Protein AF-A0A9P5JBY0-F1 (afdb_monomer_lite)

Radius of gyration: 26.77 Å; chains: 1; bounding box: 61×70×73 Å

Structure (mmCIF, N/CA/C/O backbone):
data_AF-A0A9P5JBY0-F1
#
_entry.id   AF-A0A9P5JBY0-F1
#
loop_
_atom_site.group_PDB
_atom_site.id
_atom_site.type_symbol
_atom_site.label_atom_id
_atom_site.label_alt_id
_atom_site.label_comp_id
_atom_site.label_asym_id
_atom_site.label_entity_id
_atom_site.label_seq_id
_atom_site.pdbx_PDB_ins_code
_atom_site.Cartn_x
_atom_site.Cartn_y
_atom_site.Cartn_z
_atom_site.occupancy
_atom_site.B_iso_or_equiv
_atom_site.auth_seq_id
_atom_site.auth_comp_id
_atom_site.auth_asym_id
_atom_site.auth_atom_id
_atom_site.pdbx_PDB_model_num
ATOM 1 N N . MET A 1 1 ? -6.695 -18.295 -15.279 1.00 35.12 1 MET A N 1
ATOM 2 C CA . MET A 1 1 ? -5.819 -17.220 -14.769 1.00 35.12 1 MET A CA 1
ATOM 3 C C . MET A 1 1 ? -6.646 -15.949 -14.817 1.00 35.12 1 MET A C 1
ATOM 5 O O . MET A 1 1 ? -7.142 -15.639 -15.890 1.00 35.12 1 MET A O 1
ATOM 9 N N . VAL A 1 2 ? -6.946 -15.326 -13.677 1.00 29.88 2 VAL A N 1
ATOM 10 C CA . VAL A 1 2 ? -7.785 -14.116 -13.663 1.00 29.88 2 VAL A CA 1
ATOM 11 C C . VAL A 1 2 ? -6.968 -12.974 -14.258 1.00 29.88 2 VAL A C 1
ATOM 13 O O . VAL A 1 2 ? -5.868 -12.692 -13.787 1.00 29.88 2 VAL A O 1
ATOM 16 N N . ASP A 1 3 ? -7.483 -12.377 -15.327 1.00 30.16 3 ASP A N 1
ATOM 17 C CA . ASP A 1 3 ? -6.876 -11.233 -15.991 1.00 30.16 3 ASP A CA 1
ATOM 18 C C . ASP A 1 3 ? -7.153 -9.962 -15.177 1.00 30.16 3 ASP A C 1
ATOM 20 O O . ASP A 1 3 ? -8.271 -9.447 -15.139 1.00 30.16 3 ASP A O 1
ATOM 24 N N . PHE A 1 4 ? -6.124 -9.471 -14.489 1.00 38.16 4 PHE A N 1
ATOM 25 C CA . PHE A 1 4 ? -6.187 -8.233 -13.713 1.00 38.16 4 PHE A CA 1
ATOM 26 C C . PHE A 1 4 ? -5.779 -6.993 -14.527 1.00 38.16 4 PHE A C 1
ATOM 28 O O . PHE A 1 4 ? -5.739 -5.895 -13.971 1.00 38.16 4 PHE A O 1
ATOM 35 N N . THR A 1 5 ? -5.482 -7.125 -15.827 1.00 36.56 5 THR A N 1
ATOM 36 C CA . THR A 1 5 ? -5.009 -6.003 -16.661 1.00 36.56 5 THR A CA 1
ATOM 37 C C . THR A 1 5 ? -6.086 -4.938 -16.899 1.00 36.56 5 THR A C 1
ATOM 39 O O . THR A 1 5 ? -5.753 -3.768 -17.091 1.00 36.56 5 THR A O 1
ATOM 42 N N . GLY A 1 6 ? -7.368 -5.313 -16.797 1.00 30.06 6 GLY A N 1
ATOM 43 C CA . GLY A 1 6 ? -8.523 -4.419 -16.945 1.00 30.06 6 GLY A CA 1
ATOM 44 C C . GLY A 1 6 ? -9.002 -3.731 -15.661 1.00 30.06 6 GLY A C 1
ATOM 45 O O . GLY A 1 6 ? -9.836 -2.826 -15.732 1.00 30.06 6 GLY A O 1
ATOM 46 N N . LEU A 1 7 ? -8.490 -4.107 -14.481 1.00 37.00 7 LEU A N 1
ATOM 47 C CA . LEU A 1 7 ? -8.875 -3.438 -13.239 1.00 37.00 7 LEU A CA 1
ATOM 48 C C . LEU A 1 7 ? -8.098 -2.119 -13.141 1.00 37.00 7 LEU A C 1
ATOM 50 O O . LEU A 1 7 ? -6.924 -2.098 -12.763 1.00 37.00 7 LEU A O 1
ATOM 54 N N . LYS A 1 8 ? -8.750 -0.998 -13.479 1.00 40.28 8 LYS A N 1
ATOM 55 C CA . LYS A 1 8 ? -8.275 0.334 -13.081 1.00 40.28 8 LYS A CA 1
ATOM 56 C C . LYS A 1 8 ? -8.209 0.355 -11.553 1.00 40.28 8 LYS A C 1
ATOM 58 O O . LYS A 1 8 ? -9.205 0.633 -10.892 1.00 40.28 8 LYS A O 1
ATOM 63 N N . ARG A 1 9 ? -7.043 0.029 -10.984 1.00 48.44 9 ARG A N 1
ATOM 64 C CA . ARG A 1 9 ? -6.751 0.352 -9.585 1.00 48.44 9 ARG A CA 1
ATOM 65 C C . ARG A 1 9 ? -6.946 1.864 -9.459 1.00 48.44 9 ARG A C 1
ATOM 67 O O . ARG A 1 9 ? -6.393 2.573 -10.303 1.00 48.44 9 ARG A O 1
ATOM 74 N N . PRO A 1 10 ? -7.768 2.351 -8.515 1.00 46.81 10 PRO A N 1
ATOM 75 C CA . PRO A 1 10 ? -7.987 3.777 -8.350 1.00 46.81 10 PRO A CA 1
ATOM 76 C C . PRO A 1 10 ? -6.635 4.478 -8.234 1.00 46.81 10 PRO A C 1
ATOM 78 O O . PRO A 1 10 ? -5.869 4.227 -7.308 1.00 46.81 10 PRO A O 1
ATOM 81 N N . THR A 1 11 ? -6.315 5.293 -9.231 1.00 51.12 11 THR A N 1
ATOM 82 C CA . THR A 1 11 ? -5.106 6.103 -9.258 1.00 51.12 11 THR A CA 1
ATOM 83 C C . THR A 1 11 ? -5.368 7.338 -8.403 1.00 51.12 11 THR A C 1
ATOM 85 O O . THR A 1 11 ? -6.219 8.155 -8.762 1.00 51.12 11 THR A O 1
ATOM 88 N N . ARG A 1 12 ? -4.604 7.443 -7.305 1.00 53.34 12 ARG A N 1
ATOM 89 C CA . ARG A 1 12 ? -4.538 8.477 -6.247 1.00 53.34 12 ARG A CA 1
ATOM 90 C C . ARG A 1 12 ? -5.148 8.096 -4.895 1.00 53.34 12 ARG A C 1
ATOM 92 O O . 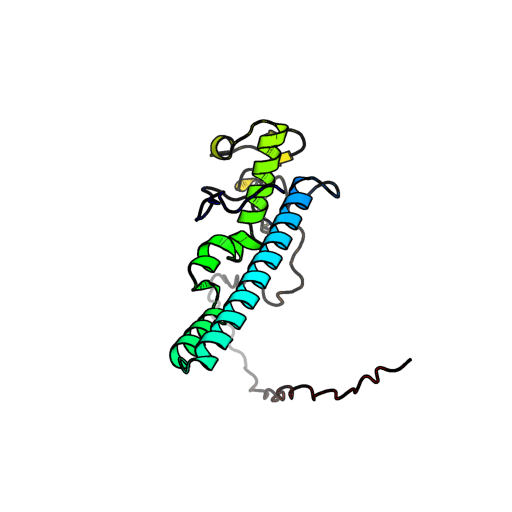ARG A 1 12 ? -6.165 7.419 -4.804 1.00 53.34 12 ARG A O 1
ATOM 99 N N . HIS A 1 13 ? -4.438 8.574 -3.865 1.00 58.38 13 HIS A N 1
ATOM 100 C CA . HIS A 1 13 ? -4.658 8.479 -2.423 1.00 58.38 13 HIS A CA 1
ATOM 101 C C . HIS A 1 13 ? -6.085 8.087 -2.050 1.00 58.38 13 HIS A C 1
ATOM 103 O O . HIS A 1 13 ? -7.028 8.849 -2.266 1.00 58.38 13 HIS A O 1
ATOM 109 N N . ARG A 1 14 ? -6.226 6.896 -1.456 1.00 73.12 14 ARG A N 1
ATOM 110 C CA . ARG A 1 14 ? -7.466 6.518 -0.777 1.00 73.12 14 ARG A CA 1
ATOM 111 C C . ARG A 1 14 ? -7.876 7.679 0.132 1.00 73.12 14 ARG A C 1
ATOM 113 O O . ARG A 1 14 ? -7.015 8.255 0.797 1.00 73.12 14 ARG A O 1
ATOM 120 N N . PHE A 1 15 ? -9.168 8.009 0.151 1.00 73.69 15 PHE A N 1
ATOM 121 C CA . PHE A 1 15 ? -9.704 9.119 0.952 1.00 73.69 15 PHE A CA 1
ATOM 122 C C . PHE A 1 15 ? -9.303 9.039 2.433 1.00 73.69 15 PHE A C 1
ATOM 124 O O . PHE A 1 15 ? -9.195 10.063 3.100 1.00 73.69 15 PHE A O 1
ATOM 131 N N . PHE A 1 16 ? -9.027 7.832 2.925 1.00 83.94 16 PHE A N 1
ATOM 132 C CA . PHE A 1 16 ? -8.322 7.587 4.172 1.00 83.94 16 PHE A CA 1
ATOM 133 C C . PHE A 1 16 ? -7.358 6.413 3.994 1.00 83.94 16 PHE A C 1
ATOM 135 O O . PHE A 1 16 ? -7.492 5.610 3.069 1.00 83.94 16 PHE A O 1
ATOM 142 N N . GLN A 1 17 ? -6.394 6.299 4.899 1.00 88.69 17 GLN A N 1
ATOM 143 C CA . GLN A 1 17 ? -5.488 5.162 4.956 1.00 88.69 17 GLN A CA 1
ATOM 144 C C . GLN A 1 17 ? -5.343 4.693 6.396 1.00 88.69 17 GLN A C 1
ATOM 146 O O . GLN A 1 17 ? -5.390 5.493 7.333 1.00 88.69 17 GLN A O 1
ATOM 151 N N . PHE A 1 18 ? -5.121 3.395 6.563 1.00 89.94 18 PHE A N 1
ATOM 152 C CA . PHE A 1 18 ? -4.684 2.853 7.836 1.00 89.94 18 PHE A CA 1
ATOM 153 C C . PHE A 1 18 ? -3.195 3.122 8.028 1.00 89.94 18 PHE A C 1
ATOM 155 O O . PHE A 1 18 ? -2.379 2.923 7.126 1.00 89.94 18 PHE A O 1
ATOM 162 N N . ALA A 1 19 ? -2.835 3.544 9.236 1.00 84.06 19 ALA A N 1
ATOM 163 C CA . ALA A 1 19 ? -1.448 3.620 9.654 1.00 84.06 19 ALA A CA 1
ATOM 164 C C . ALA A 1 19 ? -0.792 2.228 9.556 1.00 84.06 19 ALA A C 1
ATOM 166 O O . ALA A 1 19 ? -1.292 1.256 10.115 1.00 84.06 19 ALA A O 1
ATOM 167 N N . GLN A 1 20 ? 0.353 2.135 8.873 1.00 80.25 20 GLN A N 1
ATOM 168 C CA . GLN A 1 20 ? 1.146 0.897 8.751 1.00 80.25 20 GLN A CA 1
ATOM 169 C C . GLN A 1 20 ? 2.141 0.714 9.909 1.00 80.25 20 GLN A C 1
ATOM 171 O O . GLN A 1 20 ? 3.138 0.004 9.817 1.00 80.25 20 GLN A O 1
ATOM 176 N N . TRP A 1 21 ? 1.897 1.394 11.014 1.00 74.50 21 TRP A N 1
ATOM 177 C CA . TRP A 1 21 ? 2.677 1.273 12.227 1.00 74.50 21 TRP A CA 1
ATOM 178 C C . TRP A 1 21 ? 1.696 1.009 13.355 1.00 74.50 21 TRP A C 1
ATOM 180 O O . TRP A 1 21 ? 0.600 1.568 13.376 1.00 74.50 21 TRP A O 1
ATOM 190 N N . THR A 1 22 ? 2.093 0.128 14.269 1.00 75.19 22 THR A N 1
ATOM 191 C CA . THR A 1 22 ? 1.291 -0.237 15.442 1.00 75.19 22 THR A CA 1
ATOM 192 C C . THR A 1 22 ? 0.034 -1.056 15.120 1.00 75.19 22 THR A C 1
ATOM 194 O O . THR A 1 22 ? -1.087 -0.683 15.456 1.00 75.19 22 THR A O 1
ATOM 197 N N . PHE A 1 23 ? 0.225 -2.228 14.521 1.00 84.62 23 PHE A N 1
ATOM 198 C CA . PHE A 1 23 ? -0.795 -3.274 14.448 1.00 84.62 23 PHE A CA 1
ATOM 199 C C . PHE A 1 23 ? -0.347 -4.502 15.242 1.00 84.62 23 PHE A C 1
ATOM 201 O O . PHE A 1 23 ? 0.846 -4.768 15.393 1.00 84.62 23 PHE A O 1
ATOM 208 N N . ALA A 1 24 ? -1.316 -5.268 15.726 1.00 85.75 24 ALA A N 1
ATOM 209 C CA . ALA A 1 24 ? -1.100 -6.579 16.313 1.00 85.75 24 ALA A CA 1
ATOM 210 C C . ALA A 1 24 ? -2.076 -7.548 15.656 1.00 85.75 24 ALA A C 1
ATOM 212 O O . ALA A 1 24 ? -3.248 -7.225 15.472 1.00 85.75 24 ALA A O 1
ATOM 213 N N . ALA A 1 25 ? -1.590 -8.725 15.284 1.00 91.81 25 ALA A N 1
ATOM 214 C CA . ALA A 1 25 ? -2.415 -9.747 14.669 1.00 91.81 25 ALA A CA 1
ATOM 215 C C . ALA A 1 25 ? -1.878 -11.134 14.987 1.00 91.81 25 ALA A C 1
ATOM 217 O O . ALA A 1 25 ? -0.694 -11.317 15.281 1.00 91.81 25 ALA A O 1
ATOM 218 N N . LYS A 1 26 ? -2.762 -12.127 14.889 1.00 93.56 26 LYS A N 1
ATOM 219 C CA . LYS A 1 26 ? -2.353 -13.528 14.872 1.00 93.56 26 LYS A CA 1
ATOM 220 C C . LYS A 1 26 ? -1.466 -13.779 13.649 1.00 93.56 26 LYS A C 1
ATOM 222 O O . LYS A 1 26 ? -1.672 -13.184 12.589 1.00 93.56 26 LYS A O 1
ATOM 227 N N . SER A 1 27 ? -0.502 -14.687 13.794 1.00 94.81 27 SER A N 1
ATOM 228 C CA . SER A 1 27 ? 0.306 -15.153 12.664 1.00 94.81 27 SER A CA 1
ATOM 229 C C . SER A 1 27 ? -0.590 -15.583 11.496 1.00 94.81 27 SER A C 1
ATOM 231 O O . SER A 1 27 ? -1.619 -16.226 11.715 1.00 94.81 27 SER A O 1
ATOM 233 N N . LEU A 1 28 ? -0.189 -15.220 10.274 1.00 95.38 28 LEU A N 1
ATOM 234 C CA . LEU A 1 28 ? -0.883 -15.536 9.018 1.00 95.38 28 LEU A CA 1
ATOM 235 C C . LEU A 1 28 ? -2.306 -14.969 8.884 1.00 95.38 28 LEU A C 1
ATOM 237 O O . LEU A 1 28 ? -3.085 -15.461 8.069 1.00 95.38 28 LEU A O 1
ATOM 241 N N . HIS A 1 29 ? -2.663 -13.927 9.640 1.00 97.19 29 HIS A N 1
ATOM 242 C CA . HIS A 1 29 ? -3.955 -13.267 9.456 1.00 97.19 29 HIS A CA 1
ATOM 243 C C . HIS A 1 29 ? -4.119 -12.779 7.992 1.00 97.19 29 HIS A C 1
ATOM 245 O O . HIS A 1 29 ? -3.187 -12.153 7.470 1.00 97.19 29 HIS A O 1
ATOM 251 N N . PRO A 1 30 ? -5.272 -13.012 7.322 1.00 97.88 30 PRO A N 1
ATOM 252 C CA . PRO A 1 30 ? -5.422 -12.814 5.873 1.00 97.88 30 PRO A CA 1
ATOM 253 C C . PRO A 1 30 ? -5.046 -11.421 5.359 1.00 97.88 30 PRO A C 1
ATOM 255 O O . PRO A 1 30 ? -4.454 -11.308 4.290 1.00 97.88 30 PRO A O 1
ATOM 258 N N . ILE A 1 31 ? -5.311 -10.370 6.143 1.00 96.81 31 ILE A N 1
ATOM 259 C CA . ILE A 1 31 ? -4.878 -8.992 5.841 1.00 96.81 31 ILE A CA 1
ATOM 260 C C . ILE A 1 31 ? -3.368 -8.914 5.566 1.00 96.81 31 ILE A C 1
ATOM 262 O O . ILE A 1 31 ? -2.952 -8.268 4.609 1.00 96.81 31 ILE A O 1
ATOM 266 N N . PHE A 1 32 ? -2.537 -9.566 6.382 1.00 96.12 32 PHE A N 1
ATOM 267 C CA . PHE A 1 32 ? -1.081 -9.502 6.232 1.00 96.12 32 PHE A CA 1
ATOM 268 C C . PHE A 1 32 ? -0.593 -10.367 5.081 1.00 96.12 32 PHE A C 1
ATOM 270 O O . PHE A 1 32 ? 0.299 -9.951 4.351 1.00 96.12 32 PHE A O 1
ATOM 277 N N . VAL A 1 33 ? -1.211 -11.533 4.879 1.00 97.31 33 VAL A N 1
ATOM 278 C CA . VAL A 1 33 ? -0.909 -12.387 3.726 1.00 97.31 33 VAL A CA 1
ATOM 279 C C . VAL A 1 33 ? -1.216 -11.646 2.421 1.00 97.31 33 VAL A C 1
ATOM 281 O O . VAL A 1 33 ? -0.377 -11.630 1.522 1.00 97.31 33 VAL A O 1
ATOM 284 N N . ASP A 1 34 ? -2.369 -10.973 2.326 1.00 97.31 34 ASP A N 1
ATOM 285 C CA . ASP A 1 34 ? -2.722 -10.180 1.143 1.00 97.31 34 ASP A CA 1
ATOM 286 C C . ASP A 1 34 ? -1.815 -8.951 0.980 1.00 97.31 34 ASP A C 1
ATOM 288 O O . ASP A 1 34 ? -1.365 -8.672 -0.131 1.00 97.31 34 ASP A O 1
ATOM 292 N N . ALA A 1 35 ? -1.454 -8.267 2.071 1.00 95.12 35 ALA A N 1
ATOM 293 C CA . ALA A 1 35 ? -0.518 -7.143 2.017 1.00 95.12 35 ALA A CA 1
ATOM 294 C C . ALA A 1 35 ? 0.860 -7.575 1.491 1.00 95.12 35 ALA A C 1
ATOM 296 O O . ALA A 1 35 ? 1.405 -6.942 0.586 1.00 95.12 35 ALA A O 1
ATOM 297 N N . THR A 1 36 ? 1.405 -8.690 1.989 1.00 95.88 36 THR A N 1
ATOM 298 C CA . THR A 1 36 ? 2.661 -9.266 1.489 1.00 95.88 36 THR A CA 1
ATOM 299 C C . THR A 1 36 ? 2.544 -9.680 0.026 1.00 95.88 36 THR A C 1
ATOM 301 O O . THR A 1 36 ? 3.430 -9.362 -0.766 1.00 95.88 36 THR A O 1
ATOM 304 N N . ARG A 1 37 ? 1.441 -10.330 -0.367 1.00 96.44 37 ARG A N 1
ATOM 305 C CA . ARG A 1 37 ? 1.180 -10.694 -1.766 1.00 96.44 37 ARG A CA 1
ATOM 306 C C . ARG A 1 37 ? 1.201 -9.462 -2.677 1.00 96.44 37 ARG A C 1
ATOM 308 O O . ARG A 1 37 ? 1.868 -9.485 -3.703 1.00 96.44 37 ARG A O 1
ATOM 315 N N . ARG A 1 38 ? 0.544 -8.364 -2.287 1.00 93.75 38 ARG A N 1
ATOM 316 C CA . ARG A 1 38 ? 0.536 -7.100 -3.051 1.00 93.75 38 ARG A CA 1
ATOM 317 C C . ARG A 1 38 ? 1.922 -6.474 -3.181 1.00 93.75 38 ARG A C 1
ATOM 319 O O . ARG A 1 38 ? 2.244 -5.952 -4.245 1.00 93.75 38 ARG A O 1
ATOM 326 N N . ILE A 1 39 ? 2.739 -6.547 -2.131 1.00 93.25 39 ILE A N 1
ATOM 327 C CA . ILE A 1 39 ? 4.131 -6.080 -2.171 1.00 93.25 39 ILE A CA 1
ATOM 328 C C . ILE A 1 39 ? 4.935 -6.895 -3.190 1.00 93.25 39 ILE A C 1
ATOM 330 O O . ILE A 1 39 ? 5.643 -6.311 -4.012 1.00 93.25 39 ILE A O 1
ATOM 334 N N . ILE A 1 40 ? 4.799 -8.225 -3.170 1.00 95.38 40 ILE A N 1
ATOM 335 C CA . ILE A 1 40 ? 5.469 -9.130 -4.117 1.00 95.38 40 ILE A CA 1
ATOM 336 C C . ILE A 1 40 ? 5.005 -8.854 -5.553 1.00 95.38 40 ILE A C 1
ATOM 338 O O . ILE A 1 40 ? 5.840 -8.737 -6.448 1.00 95.38 40 ILE A O 1
ATOM 342 N N . ASP A 1 41 ? 3.702 -8.665 -5.776 1.00 90.50 41 ASP A N 1
ATOM 343 C CA . ASP A 1 41 ? 3.164 -8.283 -7.088 1.00 90.50 41 ASP A CA 1
ATOM 344 C C . ASP A 1 41 ? 3.770 -6.954 -7.577 1.00 90.50 41 ASP A C 1
ATOM 346 O O . ASP A 1 41 ? 4.085 -6.804 -8.758 1.00 90.50 41 ASP A O 1
ATOM 350 N N . GLY A 1 42 ? 3.967 -5.990 -6.670 1.00 87.50 42 GLY A N 1
ATOM 351 C CA . GLY A 1 42 ? 4.643 -4.724 -6.962 1.00 87.50 42 GLY A CA 1
ATOM 352 C C . GLY A 1 42 ? 6.103 -4.915 -7.385 1.00 87.50 42 GLY A C 1
ATOM 353 O O . GLY A 1 42 ? 6.535 -4.306 -8.363 1.00 87.50 42 GLY A O 1
ATOM 354 N N . VAL A 1 43 ? 6.837 -5.821 -6.723 1.00 90.19 43 VAL A N 1
ATOM 355 C CA . VAL A 1 43 ? 8.213 -6.191 -7.111 1.00 90.19 43 VAL A CA 1
ATOM 356 C C . VAL A 1 43 ? 8.225 -6.781 -8.520 1.00 90.19 43 VAL A C 1
ATOM 358 O O . VAL A 1 43 ? 9.030 -6.370 -9.355 1.00 90.19 43 VAL A O 1
ATOM 361 N N . ALA A 1 44 ? 7.318 -7.718 -8.803 1.00 89.75 44 ALA A N 1
ATOM 362 C CA . ALA A 1 44 ? 7.220 -8.354 -10.112 1.00 89.75 44 ALA A CA 1
ATOM 363 C C . ALA A 1 44 ? 6.900 -7.335 -11.218 1.00 89.75 44 ALA A C 1
ATOM 365 O O . ALA A 1 44 ? 7.506 -7.375 -12.290 1.00 89.75 44 ALA A O 1
ATOM 366 N N . LEU A 1 45 ? 6.001 -6.383 -10.946 1.00 85.88 45 LEU A N 1
ATOM 367 C CA . LEU A 1 45 ? 5.664 -5.310 -11.881 1.00 85.88 45 LEU A CA 1
ATOM 368 C C . LEU A 1 45 ? 6.856 -4.378 -12.142 1.00 85.88 45 LEU A C 1
ATOM 370 O O . LEU A 1 45 ? 7.130 -4.055 -13.297 1.00 85.88 45 LEU A O 1
ATOM 374 N N . ALA A 1 46 ? 7.575 -3.969 -11.093 1.00 84.88 46 ALA A N 1
ATOM 375 C CA . ALA A 1 46 ? 8.768 -3.136 -11.224 1.00 84.88 46 ALA A CA 1
ATOM 376 C C . ALA A 1 46 ? 9.862 -3.845 -12.039 1.00 84.88 46 ALA A C 1
ATOM 378 O O . ALA A 1 46 ? 10.465 -3.247 -12.930 1.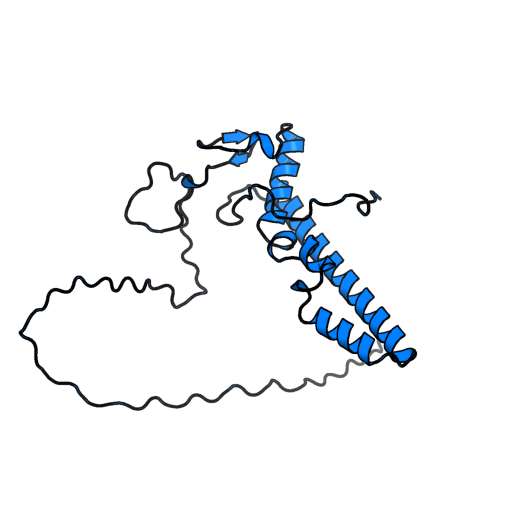00 84.88 46 ALA A O 1
ATOM 379 N N . HIS A 1 47 ? 10.070 -5.141 -11.791 1.00 88.75 47 HIS A N 1
ATOM 380 C CA . HIS A 1 47 ? 11.023 -5.946 -12.547 1.00 88.75 47 HIS A CA 1
ATOM 381 C C . HIS A 1 47 ? 10.636 -6.062 -14.029 1.00 88.75 47 HIS A C 1
ATOM 383 O O . HIS A 1 47 ? 11.459 -5.788 -14.901 1.00 88.75 47 HIS A O 1
ATOM 389 N N . ALA A 1 48 ? 9.377 -6.394 -14.329 1.00 87.50 48 ALA A N 1
ATOM 390 C CA . ALA A 1 48 ? 8.890 -6.483 -15.705 1.00 87.50 48 ALA A CA 1
ATOM 391 C C . ALA A 1 48 ? 9.005 -5.141 -16.452 1.00 87.50 48 ALA A C 1
ATOM 393 O O . ALA A 1 48 ? 9.330 -5.110 -17.643 1.00 87.50 48 ALA A O 1
ATOM 394 N N . TRP A 1 49 ? 8.773 -4.026 -15.752 1.00 86.38 49 TRP A N 1
ATOM 395 C CA . TRP A 1 49 ? 8.965 -2.691 -16.308 1.00 86.38 49 TRP A CA 1
ATOM 396 C C . TRP A 1 49 ? 10.430 -2.437 -16.679 1.00 86.38 49 TRP A C 1
ATOM 398 O O . TRP A 1 49 ? 10.677 -2.009 -17.807 1.00 86.38 49 TRP A O 1
ATOM 408 N N . ASN A 1 50 ? 11.381 -2.772 -15.799 1.00 88.25 50 ASN A N 1
ATOM 409 C CA . ASN A 1 50 ? 12.816 -2.635 -16.076 1.00 88.25 50 ASN A CA 1
ATOM 410 C C . ASN A 1 50 ? 13.233 -3.427 -17.320 1.00 88.25 50 ASN A C 1
ATOM 412 O O . ASN A 1 50 ? 13.787 -2.843 -18.247 1.00 88.25 50 ASN A O 1
ATOM 416 N N . VAL A 1 51 ? 12.874 -4.715 -17.389 1.00 91.44 51 VAL A N 1
ATOM 417 C CA . VAL A 1 51 ? 13.182 -5.579 -18.545 1.00 91.44 51 VAL A CA 1
ATOM 418 C C . VAL A 1 51 ? 12.617 -4.990 -19.843 1.00 91.44 51 VAL A C 1
ATOM 420 O O . VAL A 1 51 ? 13.278 -4.974 -20.880 1.00 91.44 51 VAL A O 1
ATOM 423 N N . THR A 1 52 ? 11.397 -4.449 -19.792 1.00 90.50 52 THR A N 1
ATOM 424 C CA . THR A 1 52 ? 10.761 -3.825 -20.961 1.00 90.50 52 THR A CA 1
ATOM 425 C C . THR A 1 52 ? 11.486 -2.549 -21.398 1.00 90.50 52 THR A C 1
ATOM 427 O O . THR A 1 52 ? 11.637 -2.311 -22.598 1.00 90.50 52 THR A O 1
ATOM 430 N N . GLN A 1 53 ? 11.929 -1.711 -20.453 1.00 89.69 53 GLN A N 1
ATOM 431 C CA . GLN A 1 53 ? 12.684 -0.502 -20.788 1.00 89.69 53 GLN A CA 1
ATOM 432 C C . GLN A 1 53 ? 14.064 -0.838 -21.358 1.00 89.69 53 GLN A C 1
ATOM 434 O O . GLN A 1 53 ? 14.464 -0.220 -22.341 1.00 89.69 53 GLN A O 1
ATOM 439 N N . GLU A 1 54 ? 14.753 -1.841 -20.812 1.00 92.94 54 GLU A N 1
ATOM 440 C CA . GLU A 1 54 ? 16.050 -2.311 -21.317 1.00 92.94 54 GLU A CA 1
ATOM 441 C C . GLU A 1 54 ? 15.950 -2.801 -22.765 1.00 92.94 54 GLU A C 1
ATOM 443 O O . GLU A 1 54 ? 16.684 -2.320 -23.628 1.00 92.94 54 GLU A O 1
ATOM 448 N N . ALA A 1 55 ? 14.970 -3.656 -23.073 1.00 94.19 55 ALA A N 1
ATOM 449 C CA . ALA A 1 55 ? 14.736 -4.120 -24.442 1.00 94.19 55 ALA A CA 1
ATOM 450 C C . ALA A 1 55 ? 14.418 -2.958 -25.405 1.00 94.19 55 ALA A C 1
ATOM 452 O O . ALA A 1 55 ? 14.828 -2.951 -26.568 1.00 94.19 55 ALA A O 1
ATOM 453 N N . LYS A 1 56 ? 13.690 -1.938 -24.932 1.00 94.00 56 LYS A N 1
ATOM 454 C CA . LYS A 1 56 ? 13.375 -0.742 -25.723 1.00 94.00 56 LYS A CA 1
ATOM 455 C C . LYS A 1 56 ? 14.606 0.135 -25.960 1.00 94.00 56 LYS A C 1
ATOM 457 O O . LYS A 1 56 ? 14.746 0.682 -27.054 1.00 94.00 56 LYS A O 1
ATOM 462 N N . ILE A 1 57 ? 15.480 0.268 -24.963 1.00 95.56 57 ILE A N 1
ATOM 463 C CA . ILE A 1 57 ? 16.774 0.949 -25.081 1.00 95.56 57 ILE A CA 1
ATOM 464 C C . ILE A 1 57 ? 17.611 0.251 -26.155 1.00 95.56 57 ILE A C 1
ATOM 466 O O . ILE A 1 57 ? 18.002 0.911 -27.114 1.00 95.56 57 ILE A O 1
ATOM 470 N N . GLU A 1 58 ? 17.780 -1.070 -26.070 1.00 97.06 58 GLU A N 1
ATOM 471 C CA . GLU A 1 58 ? 18.555 -1.859 -27.038 1.00 97.06 58 GLU A CA 1
ATOM 472 C C . GLU A 1 58 ? 18.046 -1.666 -28.477 1.00 97.06 58 GLU A C 1
ATOM 474 O O . GLU A 1 58 ? 18.816 -1.381 -29.395 1.00 97.06 58 GLU A O 1
ATOM 479 N N . GLN A 1 59 ? 16.725 -1.720 -28.684 1.00 97.06 59 GLN A N 1
ATOM 480 C CA . GLN A 1 59 ? 16.127 -1.492 -30.003 1.00 97.06 59 GLN A CA 1
ATOM 481 C C . GLN A 1 59 ? 16.353 -0.073 -30.542 1.00 97.06 59 GLN A C 1
ATOM 483 O O . GLN A 1 59 ? 16.492 0.114 -31.754 1.00 97.06 59 GLN A O 1
ATOM 488 N N . LEU A 1 60 ? 16.336 0.942 -29.676 1.00 97.38 60 LEU A N 1
ATOM 489 C CA . LEU A 1 60 ? 16.578 2.329 -30.075 1.00 97.38 60 LEU A CA 1
ATOM 490 C C . LEU A 1 60 ? 18.046 2.549 -30.435 1.00 97.38 60 LEU A C 1
ATOM 492 O O . LEU A 1 60 ? 18.327 3.193 -31.445 1.00 97.38 60 LEU A O 1
ATOM 496 N N . GLU A 1 61 ? 18.955 1.985 -29.647 1.00 96.56 61 GLU A N 1
ATOM 497 C CA . GLU A 1 61 ? 20.398 2.007 -29.879 1.00 96.56 61 GLU A CA 1
ATOM 498 C C . GLU A 1 61 ? 20.756 1.320 -31.206 1.00 96.56 61 GLU A C 1
ATOM 500 O O . GLU A 1 61 ? 21.403 1.930 -32.058 1.00 96.56 61 GLU A O 1
ATOM 505 N N . ALA A 1 62 ? 20.211 0.127 -31.470 1.00 97.00 62 ALA A N 1
ATOM 506 C CA . ALA A 1 62 ? 20.402 -0.595 -32.733 1.00 97.00 62 ALA A CA 1
ATOM 507 C C . ALA A 1 62 ? 19.924 0.189 -33.974 1.00 97.00 62 ALA A C 1
ATOM 509 O O . ALA A 1 62 ? 20.420 -0.018 -35.080 1.00 97.00 62 ALA A O 1
ATOM 510 N N . ARG A 1 63 ? 18.964 1.107 -33.803 1.00 97.38 63 ARG A N 1
ATOM 511 C CA . ARG A 1 63 ? 18.441 1.989 -34.862 1.00 97.38 63 ARG A CA 1
ATOM 512 C C . ARG A 1 63 ? 19.135 3.357 -34.917 1.00 97.38 63 ARG A C 1
ATOM 514 O O . ARG A 1 63 ? 18.733 4.205 -35.710 1.00 97.38 63 ARG A O 1
ATOM 521 N N . GLY A 1 64 ? 20.136 3.598 -34.071 1.00 97.56 64 GLY A N 1
ATOM 522 C CA . GLY A 1 64 ? 20.868 4.863 -33.994 1.00 97.56 64 GLY A CA 1
ATOM 523 C C . GLY A 1 64 ? 20.143 5.992 -33.248 1.00 97.56 64 GLY A C 1
ATOM 524 O O . GLY A 1 64 ? 20.588 7.139 -33.285 1.00 97.56 64 GLY A O 1
ATOM 525 N N . TYR A 1 65 ? 19.042 5.711 -32.545 1.00 97.12 65 TYR A N 1
ATOM 526 C CA . TYR A 1 65 ? 18.277 6.696 -31.767 1.00 97.12 65 TYR A CA 1
ATOM 527 C C . TYR A 1 65 ? 18.824 6.879 -30.340 1.00 97.12 65 TYR A C 1
ATOM 529 O O . TYR A 1 65 ? 18.076 6.825 -29.360 1.00 97.12 65 TYR A O 1
ATOM 537 N N . TRP A 1 66 ? 20.125 7.145 -30.216 1.00 94.31 66 TRP A N 1
ATOM 538 C CA . TRP A 1 66 ? 20.849 7.216 -28.938 1.00 94.31 66 TRP A CA 1
ATOM 539 C C . TRP A 1 66 ? 20.262 8.226 -27.943 1.00 94.31 66 TRP A C 1
ATOM 541 O O . TRP A 1 66 ? 20.150 7.934 -26.757 1.00 94.31 66 TRP A O 1
ATOM 551 N N . GLN A 1 67 ? 19.811 9.389 -28.420 1.00 94.94 67 GLN A N 1
ATOM 552 C CA . GLN A 1 67 ? 19.194 10.419 -27.571 1.00 94.94 67 GLN A CA 1
ATOM 553 C C . GLN A 1 67 ? 17.896 9.927 -26.912 1.00 94.94 67 GLN A C 1
ATOM 555 O O . GLN A 1 67 ? 17.646 10.200 -25.741 1.00 94.94 67 GLN A O 1
ATOM 560 N N . LYS A 1 68 ? 17.076 9.159 -27.645 1.00 92.81 68 LYS A N 1
ATOM 561 C CA . LYS A 1 68 ? 15.837 8.579 -27.105 1.00 92.81 68 LYS A CA 1
ATOM 562 C C . LYS A 1 68 ? 16.138 7.459 -26.111 1.00 92.81 68 LYS A C 1
ATOM 564 O O . LYS A 1 68 ? 15.460 7.364 -25.094 1.00 92.81 68 LYS A O 1
ATOM 569 N N . ALA A 1 69 ? 17.147 6.637 -26.396 1.00 93.31 69 ALA A N 1
ATOM 570 C CA . ALA A 1 69 ? 17.612 5.597 -25.483 1.00 93.31 69 ALA A CA 1
ATOM 571 C C . ALA A 1 69 ? 18.136 6.195 -24.163 1.00 93.31 69 ALA A C 1
ATOM 573 O O . ALA A 1 69 ? 17.749 5.739 -23.088 1.00 93.31 69 ALA A O 1
ATOM 574 N N . HIS A 1 70 ? 18.928 7.271 -24.240 1.00 93.25 70 HIS A N 1
ATOM 575 C CA . HIS A 1 70 ? 19.423 8.003 -23.071 1.00 93.25 70 HIS A CA 1
ATOM 576 C C . HIS A 1 70 ? 18.279 8.562 -22.221 1.00 93.25 70 HIS A C 1
ATOM 578 O O . HIS A 1 70 ? 18.252 8.344 -21.017 1.00 93.25 70 HIS A O 1
ATOM 584 N N . HIS A 1 71 ? 17.286 9.198 -22.849 1.00 90.31 71 HIS A N 1
ATOM 585 C CA . HIS A 1 71 ? 16.133 9.737 -22.128 1.00 90.31 71 HIS A CA 1
ATOM 586 C C . HIS A 1 71 ? 15.353 8.658 -21.355 1.00 90.31 71 HIS A C 1
ATOM 588 O O . HIS A 1 71 ? 14.926 8.887 -20.225 1.00 90.31 71 HIS A O 1
ATOM 594 N N . ILE A 1 72 ? 15.191 7.462 -21.935 1.00 89.56 72 ILE A N 1
ATOM 595 C CA . ILE A 1 72 ? 14.556 6.341 -21.228 1.00 89.56 72 ILE A CA 1
ATOM 596 C C . ILE A 1 72 ? 15.426 5.895 -20.053 1.00 89.56 72 ILE A C 1
ATOM 598 O O . ILE A 1 72 ? 14.903 5.718 -18.955 1.00 89.56 72 ILE A O 1
ATOM 602 N N . ARG A 1 73 ? 16.741 5.763 -20.246 1.00 90.81 73 ARG A N 1
ATOM 603 C CA . ARG A 1 73 ? 17.673 5.392 -19.174 1.00 90.81 73 ARG A CA 1
ATOM 604 C C . ARG A 1 73 ? 17.617 6.383 -18.006 1.00 90.81 73 ARG A C 1
ATOM 606 O O . ARG A 1 73 ? 17.513 5.947 -16.865 1.00 90.81 73 ARG A O 1
ATOM 613 N N . ASP A 1 74 ? 17.587 7.686 -18.282 1.00 88.12 74 ASP A N 1
ATOM 614 C CA . ASP A 1 74 ? 17.444 8.724 -17.250 1.00 88.12 74 ASP A CA 1
ATOM 615 C C . ASP A 1 74 ? 16.126 8.569 -16.476 1.00 88.12 74 ASP A C 1
ATOM 617 O O . ASP A 1 74 ? 16.104 8.621 -15.246 1.00 88.12 74 ASP A O 1
ATOM 621 N N . SER A 1 75 ? 15.028 8.274 -17.182 1.00 84.25 75 SER A N 1
ATOM 622 C CA . SER A 1 75 ? 13.726 8.022 -16.552 1.00 84.25 75 SER A CA 1
ATOM 623 C C . SER A 1 75 ? 13.715 6.780 -15.647 1.00 84.25 75 SER A C 1
ATOM 625 O O . SER A 1 75 ? 12.908 6.699 -14.726 1.00 84.25 75 SER A O 1
ATOM 627 N N . MET A 1 76 ? 14.629 5.826 -15.862 1.00 83.50 76 MET A N 1
ATOM 628 C CA . MET A 1 76 ? 14.810 4.656 -14.993 1.00 83.50 76 MET A CA 1
ATOM 629 C C . MET A 1 76 ? 15.615 4.957 -13.725 1.00 83.50 76 MET A C 1
ATOM 631 O O . MET A 1 76 ? 15.497 4.208 -12.758 1.00 83.50 76 MET A O 1
ATOM 635 N N . VAL A 1 77 ? 16.404 6.038 -13.698 1.00 82.00 77 VAL A N 1
ATOM 636 C CA . VAL A 1 77 ? 17.120 6.505 -12.493 1.00 82.00 77 VAL A CA 1
ATOM 637 C C . VAL A 1 77 ? 16.163 7.216 -11.535 1.00 82.00 77 VAL A C 1
ATOM 639 O O . VAL A 1 77 ? 16.269 7.068 -10.316 1.00 82.00 77 VAL A O 1
ATOM 642 N N . HIS A 1 78 ? 15.186 7.936 -12.088 1.00 76.00 78 HIS A N 1
ATOM 643 C CA . HIS A 1 78 ? 14.134 8.628 -11.343 1.00 76.00 78 HIS A CA 1
ATOM 644 C C . HIS A 1 78 ? 12.746 8.077 -11.698 1.00 76.00 78 HIS A C 1
ATOM 646 O O . HIS A 1 78 ? 11.883 8.812 -12.183 1.00 76.00 78 HIS A O 1
ATOM 652 N N . PRO A 1 79 ? 12.485 6.779 -11.446 1.00 70.69 79 PRO A N 1
ATOM 653 C CA . PRO A 1 79 ? 11.273 6.122 -11.916 1.00 70.69 79 PRO A CA 1
ATOM 654 C C . PRO A 1 79 ? 10.010 6.776 -11.352 1.00 70.69 79 PRO A C 1
ATOM 656 O O . PRO A 1 79 ? 9.004 6.837 -12.041 1.00 70.69 79 PRO A O 1
ATOM 659 N N . TRP A 1 80 ? 10.065 7.372 -10.158 1.00 68.50 80 TRP A N 1
ATOM 660 C CA . TRP A 1 80 ? 8.962 8.122 -9.536 1.00 68.50 80 TRP A CA 1
ATOM 661 C C . TRP A 1 80 ? 8.541 9.410 -10.272 1.00 68.50 80 TRP A C 1
ATOM 663 O O . TRP A 1 80 ? 7.569 10.055 -9.869 1.00 68.50 80 TRP A O 1
ATOM 673 N N . GLU A 1 81 ? 9.249 9.818 -11.322 1.00 68.31 81 GLU A N 1
ATOM 674 C CA . GLU A 1 81 ? 8.843 10.907 -12.220 1.00 68.31 81 GLU A CA 1
ATOM 675 C C . GLU A 1 81 ? 8.062 10.390 -13.435 1.00 68.31 81 GLU A C 1
ATOM 677 O O . GLU A 1 81 ? 7.335 11.149 -14.076 1.00 68.31 81 GLU A O 1
ATOM 682 N N . VAL A 1 82 ? 8.136 9.083 -13.703 1.00 71.75 82 VAL A N 1
ATOM 683 C CA . VAL A 1 82 ? 7.407 8.408 -14.776 1.00 71.75 82 VAL A CA 1
ATOM 684 C C . VAL A 1 82 ? 5.968 8.161 -14.335 1.00 71.75 82 VAL A C 1
ATOM 686 O O . VAL A 1 82 ? 5.720 7.552 -13.295 1.00 71.75 82 VAL A O 1
ATOM 689 N N . GLU A 1 83 ? 5.003 8.594 -15.148 1.00 67.62 83 GLU A N 1
ATOM 690 C CA . GLU A 1 83 ? 3.561 8.486 -14.873 1.00 67.62 83 GLU A CA 1
ATOM 691 C C . GLU A 1 83 ? 3.140 7.062 -14.471 1.00 67.62 83 GLU A C 1
ATOM 693 O O . GLU A 1 83 ? 2.501 6.858 -13.439 1.00 67.62 83 GLU A O 1
ATOM 698 N N . THR A 1 84 ? 3.608 6.051 -15.207 1.00 65.75 84 THR A N 1
ATOM 699 C CA . THR A 1 84 ? 3.316 4.637 -14.928 1.00 65.75 84 THR A CA 1
ATOM 700 C C . THR A 1 84 ? 3.769 4.198 -13.533 1.00 65.75 84 THR A C 1
ATOM 702 O O . THR A 1 84 ? 3.114 3.371 -12.896 1.00 65.75 84 THR A O 1
ATOM 705 N N . PHE A 1 85 ? 4.888 4.742 -13.051 1.00 69.06 85 PHE A N 1
ATOM 706 C CA . PHE A 1 85 ? 5.441 4.438 -11.734 1.00 69.06 85 PHE A CA 1
ATOM 707 C C . PHE A 1 85 ? 4.769 5.278 -10.641 1.00 69.06 85 PHE A C 1
ATOM 709 O O . PHE A 1 85 ? 4.469 4.753 -9.567 1.00 69.06 85 PHE A O 1
ATOM 716 N N . ARG A 1 86 ? 4.464 6.555 -10.926 1.00 64.25 86 ARG A N 1
ATOM 717 C CA . ARG A 1 86 ? 3.700 7.452 -10.040 1.00 64.25 86 ARG A CA 1
ATOM 718 C C . ARG A 1 86 ? 2.337 6.898 -9.659 1.00 64.25 86 ARG A C 1
ATOM 720 O O . ARG A 1 86 ? 1.871 7.154 -8.554 1.00 64.25 86 ARG A O 1
ATOM 727 N N . ASP A 1 87 ? 1.718 6.133 -10.542 1.00 68.81 87 ASP A N 1
ATOM 728 C CA . ASP A 1 87 ? 0.369 5.638 -10.297 1.00 68.81 87 ASP A CA 1
ATOM 729 C C . ASP A 1 87 ? 0.328 4.261 -9.632 1.00 68.81 87 ASP A C 1
ATOM 731 O O . ASP A 1 87 ? -0.670 3.920 -8.998 1.00 68.81 87 ASP A O 1
ATOM 735 N N . ARG A 1 88 ? 1.377 3.440 -9.783 1.00 70.62 88 ARG A N 1
ATOM 736 C CA . ARG A 1 88 ? 1.327 2.016 -9.388 1.00 70.62 88 ARG A CA 1
ATOM 737 C C . ARG A 1 88 ? 2.462 1.538 -8.495 1.00 70.62 88 ARG A C 1
ATOM 739 O O . ARG A 1 88 ? 2.319 0.487 -7.880 1.00 70.62 88 ARG A O 1
ATOM 746 N N . LEU A 1 89 ? 3.575 2.262 -8.444 1.00 76.19 89 LEU A N 1
ATOM 747 C CA . LEU A 1 89 ? 4.815 1.818 -7.799 1.00 76.19 89 LEU A CA 1
ATOM 748 C C . LEU A 1 89 ? 5.427 2.893 -6.893 1.00 76.19 89 LEU A C 1
ATOM 750 O O . LEU A 1 89 ? 6.596 2.809 -6.520 1.00 76.19 89 LEU A O 1
ATOM 754 N N . THR A 1 90 ? 4.649 3.901 -6.487 1.00 81.12 90 THR A N 1
ATOM 755 C CA . THR A 1 90 ? 5.098 4.802 -5.417 1.00 81.12 90 THR A CA 1
ATOM 756 C C . THR A 1 90 ? 5.335 4.016 -4.137 1.00 81.12 90 THR A C 1
ATOM 758 O O . THR A 1 90 ? 4.721 2.974 -3.909 1.00 81.12 90 THR A O 1
ATOM 761 N N . VAL A 1 91 ? 6.169 4.557 -3.247 1.00 83.88 91 VAL A N 1
ATOM 762 C CA . VAL A 1 91 ? 6.405 3.951 -1.928 1.00 83.88 91 VAL A CA 1
ATOM 763 C C . VAL A 1 91 ? 5.087 3.704 -1.187 1.00 83.88 91 VAL A C 1
ATOM 765 O O . VAL A 1 91 ? 4.956 2.685 -0.521 1.00 83.88 91 VAL A O 1
ATOM 768 N N . GLN A 1 92 ? 4.090 4.585 -1.341 1.00 86.00 92 GLN A N 1
ATOM 769 C CA . GLN A 1 92 ? 2.770 4.410 -0.730 1.00 86.00 92 GLN A CA 1
ATOM 770 C C . GLN A 1 92 ? 1.998 3.224 -1.328 1.00 86.00 92 GLN A C 1
ATOM 772 O O . GLN A 1 92 ? 1.474 2.410 -0.569 1.00 86.00 92 GLN A O 1
ATOM 777 N N . GLU A 1 93 ? 1.933 3.124 -2.660 1.00 86.25 93 GLU A N 1
ATOM 778 C CA . GLU A 1 93 ? 1.191 2.077 -3.384 1.00 86.25 93 GLU A CA 1
ATOM 779 C C . GLU A 1 93 ? 1.861 0.704 -3.326 1.00 86.25 93 GLU A C 1
ATOM 781 O O . GLU A 1 93 ? 1.181 -0.318 -3.385 1.00 86.25 93 GLU A O 1
ATOM 786 N N . TRP A 1 94 ? 3.190 0.675 -3.224 1.00 88.31 94 TRP A N 1
ATOM 787 C CA . TRP A 1 94 ? 3.957 -0.561 -3.258 1.00 88.31 94 TRP A CA 1
ATOM 788 C C . TRP A 1 94 ? 4.124 -1.162 -1.865 1.00 88.31 94 TRP A C 1
ATOM 790 O O . TRP A 1 94 ? 3.650 -2.266 -1.607 1.00 88.31 94 TRP A O 1
ATOM 800 N N . THR A 1 95 ? 4.788 -0.448 -0.958 1.00 89.44 95 THR A N 1
ATOM 801 C CA . THR A 1 95 ? 5.169 -0.967 0.369 1.00 89.44 95 THR A CA 1
ATOM 802 C C . THR A 1 95 ? 4.543 -0.195 1.519 1.00 89.44 95 THR A C 1
ATOM 804 O O . THR A 1 95 ? 4.846 -0.466 2.680 1.00 89.44 95 THR A O 1
ATOM 807 N N . GLY A 1 96 ? 3.746 0.814 1.191 1.00 88.31 96 GLY A N 1
ATOM 808 C CA . GLY A 1 96 ? 3.257 1.807 2.119 1.00 88.31 96 GLY A CA 1
ATOM 809 C C . GLY A 1 96 ? 1.792 1.608 2.507 1.00 88.31 96 GLY A C 1
ATOM 810 O O . GLY A 1 96 ? 1.169 0.581 2.205 1.00 88.31 96 GLY A O 1
ATOM 811 N N . PRO A 1 97 ? 1.218 2.612 3.190 1.00 90.56 97 PRO A N 1
ATOM 812 C CA . PRO A 1 97 ? -0.096 2.505 3.818 1.00 90.56 97 PRO A CA 1
ATOM 813 C C . PRO A 1 97 ? -1.225 2.203 2.829 1.00 90.56 97 PRO A C 1
ATOM 815 O O . PRO A 1 97 ? -2.264 1.682 3.228 1.00 90.56 97 PRO A O 1
ATOM 818 N N . ALA A 1 98 ? -1.037 2.480 1.540 1.00 90.25 98 ALA A N 1
ATOM 819 C CA . ALA A 1 98 ? -2.028 2.222 0.508 1.00 90.25 98 ALA A CA 1
ATOM 820 C C . ALA A 1 98 ? -2.204 0.715 0.229 1.00 90.25 98 ALA A C 1
ATOM 822 O O . ALA A 1 98 ? -3.332 0.219 0.279 1.00 90.25 98 ALA A O 1
ATOM 823 N N . ALA A 1 99 ? -1.108 -0.033 0.050 1.00 91.12 99 ALA A N 1
ATOM 824 C CA . ALA A 1 99 ? -1.155 -1.490 -0.122 1.00 91.12 99 ALA A CA 1
ATOM 825 C C . ALA A 1 99 ? -1.767 -2.198 1.100 1.00 91.12 99 ALA A C 1
ATOM 827 O O . ALA A 1 99 ? -2.579 -3.121 0.968 1.00 91.12 99 ALA A O 1
ATOM 828 N N . PHE A 1 100 ? -1.409 -1.734 2.301 1.00 93.75 100 PHE A N 1
ATOM 829 C CA . PHE A 1 100 ? -1.970 -2.251 3.547 1.00 93.75 100 PHE A CA 1
ATOM 830 C C . PHE A 1 100 ? -3.468 -1.943 3.666 1.00 93.75 100 PHE A C 1
ATOM 832 O O . PHE A 1 100 ? -4.260 -2.840 3.951 1.00 93.75 100 PHE A O 1
ATOM 839 N N . THR A 1 101 ? -3.873 -0.705 3.370 1.00 93.88 101 THR A N 1
ATOM 840 C CA . THR A 1 101 ? -5.280 -0.281 3.407 1.00 93.88 101 THR A CA 1
ATOM 841 C C . THR A 1 101 ? -6.149 -1.121 2.482 1.00 93.88 101 THR A C 1
ATOM 843 O O . THR A 1 101 ? -7.206 -1.583 2.905 1.00 93.88 101 THR A O 1
ATOM 846 N N . ASP A 1 102 ? -5.695 -1.396 1.259 1.00 93.50 102 ASP A N 1
ATOM 847 C CA . ASP A 1 102 ? -6.452 -2.251 0.340 1.00 93.50 102 ASP A CA 1
ATOM 848 C C . ASP A 1 102 ? -6.637 -3.666 0.877 1.00 93.50 102 ASP A C 1
ATOM 850 O O . ASP A 1 102 ? -7.675 -4.281 0.641 1.00 93.50 102 ASP A O 1
ATOM 854 N N . SER A 1 103 ? -5.637 -4.187 1.584 1.00 95.50 103 SER A N 1
ATOM 855 C CA . SER A 1 103 ? -5.685 -5.530 2.164 1.00 95.50 103 SER A CA 1
ATOM 856 C C . SER A 1 103 ? -6.696 -5.592 3.308 1.00 95.50 103 SER A C 1
ATOM 858 O O . SER A 1 103 ? -7.496 -6.525 3.378 1.00 95.50 103 SER A O 1
ATOM 860 N N . VAL A 1 104 ? -6.723 -4.559 4.160 1.00 95.25 104 VAL A N 1
ATOM 861 C CA . VAL A 1 104 ? -7.736 -4.403 5.216 1.00 95.25 104 VAL A CA 1
ATOM 862 C C . VAL A 1 104 ? -9.132 -4.307 4.602 1.00 95.25 104 VAL A C 1
ATOM 864 O O . VAL A 1 104 ? -10.011 -5.081 4.964 1.00 95.25 104 VAL A O 1
ATOM 867 N N . LEU A 1 105 ? -9.339 -3.406 3.639 1.00 95.12 105 LEU A N 1
ATOM 868 C CA . LEU A 1 105 ? -10.644 -3.203 3.007 1.00 95.12 105 LEU A CA 1
ATOM 869 C C . LEU A 1 105 ? -11.128 -4.441 2.248 1.00 95.12 105 LEU A C 1
ATOM 871 O O . LEU A 1 105 ? -12.297 -4.793 2.354 1.00 95.12 105 LEU A O 1
ATOM 875 N N . SER A 1 106 ? -10.240 -5.131 1.526 1.00 96.31 106 SER A N 1
ATOM 876 C CA . SER A 1 106 ? -10.590 -6.368 0.811 1.00 96.31 106 SER A CA 1
ATOM 877 C C . SER A 1 106 ? -11.047 -7.455 1.781 1.00 96.31 106 SER A C 1
ATOM 879 O O . SER A 1 106 ? -12.026 -8.148 1.513 1.00 96.31 106 SER A O 1
ATOM 881 N N . TYR A 1 107 ? -10.369 -7.578 2.926 1.00 97.44 107 TYR A N 1
ATOM 882 C CA . TYR A 1 107 ? -10.759 -8.514 3.972 1.00 97.44 107 TYR A CA 1
ATOM 883 C C . TYR A 1 107 ? -12.116 -8.151 4.584 1.00 97.44 107 TYR A C 1
ATOM 885 O O . TYR A 1 107 ? -13.011 -8.989 4.602 1.00 97.44 107 TYR A O 1
ATOM 893 N N . LEU A 1 108 ? -12.296 -6.903 5.029 1.00 96.81 108 LEU A N 1
ATOM 894 C CA . LEU A 1 108 ? -13.537 -6.440 5.662 1.00 96.81 108 LEU A CA 1
ATOM 895 C C . LEU A 1 108 ? -14.745 -6.526 4.719 1.00 96.81 108 LEU A C 1
ATOM 897 O O . LEU A 1 108 ? -15.834 -6.916 5.147 1.00 96.81 108 LEU A O 1
ATOM 901 N N . LEU A 1 109 ? -14.540 -6.243 3.431 1.00 96.56 109 LEU A N 1
ATOM 902 C CA . LEU A 1 109 ? -15.548 -6.450 2.399 1.00 96.56 109 LEU A CA 1
ATOM 903 C C . LEU A 1 109 ? -15.927 -7.931 2.293 1.00 96.56 109 LEU A C 1
ATOM 905 O O . LEU A 1 109 ? -17.110 -8.259 2.275 1.00 96.56 109 LEU A O 1
ATOM 909 N N . ALA A 1 110 ? -14.938 -8.825 2.254 1.00 97.19 110 ALA A N 1
ATOM 910 C CA . ALA A 1 110 ? -15.171 -10.258 2.108 1.00 97.19 110 ALA A CA 1
ATOM 911 C C . ALA A 1 110 ? -15.863 -10.888 3.329 1.00 97.19 110 ALA A C 1
ATOM 913 O O . ALA A 1 110 ? -16.711 -11.760 3.156 1.00 97.19 110 ALA A O 1
ATOM 914 N N . VAL A 1 111 ? -15.515 -10.467 4.551 1.00 97.81 111 VAL A N 1
ATOM 915 C CA . VAL A 1 111 ? -16.030 -11.101 5.782 1.00 97.81 111 VAL A CA 1
ATOM 916 C C . VAL A 1 111 ? -17.286 -10.443 6.343 1.00 97.81 111 VAL A C 1
ATOM 918 O O . VAL A 1 111 ? -18.041 -11.100 7.056 1.00 97.81 111 VAL A O 1
ATOM 921 N N . ALA A 1 112 ? -17.514 -9.159 6.057 1.00 97.12 112 ALA A N 1
ATOM 922 C CA . ALA A 1 112 ? -18.590 -8.385 6.675 1.00 97.12 112 ALA A CA 1
ATOM 923 C C . ALA A 1 112 ? -19.332 -7.451 5.704 1.00 97.12 112 ALA A C 1
ATOM 925 O O . ALA A 1 112 ? -20.223 -6.724 6.135 1.00 97.12 112 ALA A O 1
ATOM 926 N N . GLY A 1 113 ? -18.980 -7.437 4.413 1.00 96.44 113 GLY A N 1
ATOM 927 C CA . GLY A 1 113 ? -19.587 -6.529 3.435 1.00 96.44 113 GLY A CA 1
ATOM 928 C C . GLY A 1 113 ? -19.242 -5.051 3.653 1.00 96.44 113 GLY A C 1
ATOM 929 O O . GLY A 1 113 ? -19.877 -4.192 3.048 1.00 96.44 113 GLY A O 1
ATOM 930 N N . VAL A 1 114 ? -18.257 -4.753 4.507 1.00 95.12 114 VAL A N 1
ATOM 931 C CA . VAL A 1 114 ? -17.868 -3.385 4.871 1.00 95.12 114 VAL A CA 1
ATOM 932 C C . VAL A 1 114 ? -17.074 -2.743 3.742 1.00 95.12 114 VAL A C 1
ATOM 934 O O . VAL A 1 114 ? -16.084 -3.292 3.255 1.00 95.12 114 VAL A O 1
ATOM 937 N N . ARG A 1 115 ? -17.494 -1.544 3.354 1.00 92.38 115 ARG A N 1
ATOM 938 C CA . ARG A 1 115 ? -16.858 -0.713 2.339 1.00 92.38 115 ARG A CA 1
ATOM 939 C C . ARG A 1 115 ? -16.019 0.385 2.984 1.00 92.38 115 ARG A C 1
ATOM 941 O O . ARG A 1 115 ? -16.143 0.689 4.167 1.00 92.38 115 ARG A O 1
ATOM 948 N N . ALA A 1 116 ? -15.174 1.022 2.177 1.00 90.19 116 ALA A N 1
ATOM 949 C CA . ALA A 1 116 ? -14.366 2.160 2.610 1.00 90.19 116 ALA A CA 1
ATOM 950 C C . ALA A 1 116 ? -15.227 3.284 3.213 1.00 90.19 116 ALA A C 1
ATOM 952 O O . ALA A 1 116 ? -14.856 3.867 4.228 1.00 90.19 116 ALA A O 1
ATOM 953 N N . GLU A 1 117 ? -16.388 3.545 2.609 1.00 90.50 117 GLU A N 1
ATOM 954 C CA . GLU A 1 117 ? -17.294 4.619 3.021 1.00 90.50 117 GLU A CA 1
ATOM 955 C C . GLU A 1 117 ? -17.911 4.388 4.408 1.00 90.50 117 GLU A C 1
ATOM 957 O O . GLU A 1 117 ? -18.197 5.350 5.119 1.00 90.50 117 GLU A O 1
ATOM 962 N N . ASP A 1 118 ? -18.052 3.127 4.823 1.00 91.06 118 ASP A N 1
ATOM 963 C CA . ASP A 1 118 ? -18.624 2.753 6.124 1.00 91.06 118 ASP A CA 1
ATOM 964 C C . ASP A 1 118 ? -17.668 3.048 7.290 1.00 91.06 118 ASP A C 1
ATOM 966 O O . ASP A 1 118 ? -18.064 3.059 8.455 1.00 91.06 118 ASP A O 1
ATOM 970 N N . LEU A 1 119 ? -16.389 3.277 6.981 1.00 90.31 119 LEU A N 1
ATOM 971 C CA . LEU A 1 119 ? -15.327 3.536 7.951 1.00 90.31 119 LEU A CA 1
ATOM 972 C C . LEU A 1 119 ? -14.997 5.027 8.073 1.00 90.31 119 LEU A C 1
ATOM 974 O O . LEU A 1 119 ? -14.101 5.415 8.829 1.00 90.31 119 LEU A O 1
ATOM 978 N N . TYR A 1 120 ? -15.718 5.883 7.350 1.00 87.31 120 TYR A N 1
ATOM 979 C CA . TYR A 1 120 ? -15.559 7.323 7.475 1.00 87.31 120 TYR A CA 1
ATOM 980 C C . TYR A 1 120 ? -16.051 7.795 8.844 1.00 87.31 120 TYR A C 1
ATOM 982 O O . TYR A 1 120 ? -17.053 7.319 9.374 1.00 87.31 120 TYR A O 1
ATOM 990 N N . TRP A 1 121 ? -15.334 8.762 9.420 1.00 83.69 121 TRP A N 1
ATOM 991 C CA . TRP A 1 121 ? -15.705 9.419 10.680 1.00 83.69 121 TRP A CA 1
ATOM 992 C C . TRP A 1 121 ? -15.782 8.506 11.912 1.00 83.69 121 TRP A C 1
ATOM 994 O O . TRP A 1 121 ? -16.391 8.879 12.918 1.00 83.69 121 TRP A O 1
ATOM 1004 N N . VAL A 1 122 ? -15.128 7.341 11.879 1.00 86.81 122 VAL A N 1
ATOM 1005 C CA . VAL A 1 122 ? -14.971 6.482 13.058 1.00 86.81 122 VAL A CA 1
ATOM 1006 C C . VAL A 1 122 ? -14.287 7.283 14.171 1.00 86.81 122 VAL A C 1
ATOM 1008 O O . VAL A 1 122 ? -13.118 7.647 14.075 1.00 86.81 122 VAL A O 1
ATOM 1011 N N . ASN A 1 123 ? -15.045 7.581 15.228 1.00 86.25 123 ASN A N 1
ATOM 1012 C CA . ASN A 1 123 ? -14.625 8.409 16.368 1.00 86.25 123 ASN A CA 1
ATOM 1013 C C . ASN A 1 123 ? -14.566 7.629 17.694 1.00 86.25 123 ASN A C 1
ATOM 1015 O O . ASN A 1 123 ? -14.210 8.175 18.739 1.00 86.25 123 ASN A O 1
ATOM 1019 N N . LYS A 1 124 ? -14.913 6.343 17.642 1.00 88.88 124 LYS A N 1
ATOM 1020 C CA . LYS A 1 124 ? -14.822 5.374 18.731 1.00 88.88 124 LYS A CA 1
ATOM 1021 C C . LYS A 1 124 ? -14.258 4.068 18.174 1.00 88.88 124 LYS A C 1
ATOM 1023 O O . LYS A 1 124 ? -14.458 3.806 16.991 1.00 88.88 124 LYS A O 1
ATOM 1028 N N . PRO A 1 125 ? -13.579 3.246 18.989 1.00 91.44 125 PRO A N 1
ATOM 1029 C CA . PRO A 1 125 ? -13.175 1.913 18.567 1.00 91.44 125 PRO A CA 1
ATOM 1030 C C . PRO A 1 125 ? -14.368 1.124 18.027 1.00 91.44 125 PRO A C 1
ATOM 1032 O O . PRO A 1 125 ? -15.434 1.114 18.649 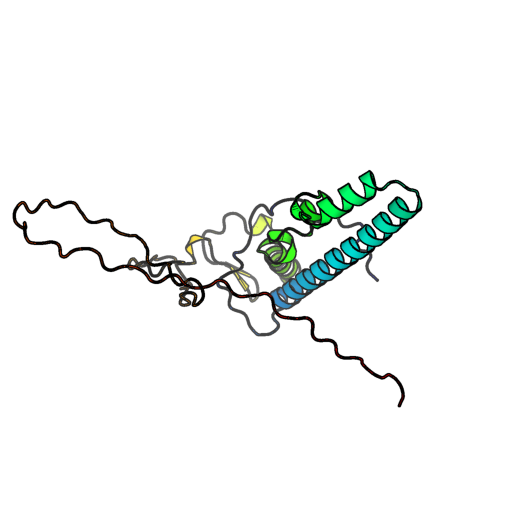1.00 91.44 125 PRO A O 1
ATOM 1035 N N . ILE A 1 126 ? -14.180 0.465 16.890 1.00 93.62 126 ILE A N 1
ATOM 1036 C CA . ILE A 1 126 ? -15.168 -0.443 16.310 1.00 93.62 126 ILE A CA 1
ATOM 1037 C C . ILE A 1 126 ? -14.537 -1.816 16.128 1.00 93.62 126 ILE A C 1
ATOM 1039 O O . ILE A 1 126 ? -13.367 -1.930 15.771 1.00 93.62 126 ILE A O 1
ATOM 1043 N N . GLN A 1 127 ? -15.320 -2.856 16.384 1.00 95.56 127 GLN A N 1
ATOM 1044 C CA . GLN A 1 127 ? -14.935 -4.229 16.101 1.00 95.56 127 GLN A CA 1
ATOM 1045 C C . GLN A 1 127 ? -15.773 -4.736 14.929 1.00 95.56 127 GLN A C 1
ATOM 1047 O O . GLN A 1 127 ? -16.999 -4.647 14.963 1.00 95.56 127 GLN A O 1
ATOM 1052 N N . ILE A 1 128 ? -15.107 -5.263 13.907 1.00 96.69 128 ILE A N 1
ATOM 1053 C CA . ILE A 1 128 ? -15.717 -5.889 12.735 1.00 96.69 128 ILE A CA 1
ATOM 1054 C C . ILE A 1 128 ? -15.088 -7.270 12.604 1.00 96.69 128 ILE A C 1
ATOM 1056 O O . ILE A 1 128 ? -13.886 -7.378 12.371 1.00 96.69 128 ILE A O 1
ATOM 1060 N N . ALA A 1 129 ? -15.896 -8.317 12.772 1.00 95.31 129 ALA A N 1
ATOM 1061 C CA . ALA A 1 129 ? -15.406 -9.689 12.879 1.00 95.31 129 ALA A CA 1
ATOM 1062 C C . ALA A 1 129 ? -14.269 -9.797 13.925 1.00 95.31 129 ALA A C 1
ATOM 1064 O O . ALA A 1 129 ? -14.459 -9.475 15.103 1.00 95.31 129 ALA A O 1
ATOM 1065 N N . ASP A 1 130 ? -13.089 -10.230 13.496 1.00 96.06 130 ASP A N 1
ATOM 1066 C CA . ASP A 1 130 ? -11.873 -10.385 14.291 1.00 96.06 130 ASP A CA 1
ATOM 1067 C C . ASP A 1 130 ? -10.931 -9.167 14.242 1.00 96.06 130 ASP A C 1
ATOM 1069 O O . ASP A 1 130 ? -9.837 -9.206 14.805 1.00 96.06 130 ASP A O 1
ATOM 1073 N N . VAL A 1 131 ? -11.356 -8.059 13.628 1.00 95.81 131 VAL A N 1
ATOM 1074 C CA . VAL A 1 131 ? -10.565 -6.830 13.483 1.00 95.81 131 VAL A CA 1
ATOM 1075 C C . VAL A 1 131 ? -11.116 -5.728 14.383 1.00 95.81 131 VAL A C 1
ATOM 1077 O O . VAL A 1 131 ? -12.296 -5.385 14.322 1.00 95.81 131 VAL A O 1
ATOM 1080 N N . VAL A 1 132 ? -10.243 -5.117 15.187 1.00 94.25 132 VAL A N 1
ATOM 1081 C CA . VAL A 1 132 ? -10.550 -3.890 15.937 1.00 94.25 132 VAL A CA 1
ATOM 1082 C C . VAL A 1 132 ? -9.912 -2.701 15.228 1.00 94.25 132 VAL A C 1
ATOM 1084 O O . VAL A 1 132 ? -8.691 -2.628 15.100 1.00 94.25 132 VAL A O 1
ATOM 1087 N N . ILE A 1 133 ? -10.740 -1.754 14.792 1.00 92.56 133 ILE A N 1
ATOM 1088 C CA . ILE A 1 133 ? -10.309 -0.493 14.189 1.00 92.56 133 ILE A CA 1
ATOM 1089 C C . ILE A 1 133 ? -10.382 0.600 15.246 1.00 92.56 133 ILE A C 1
ATOM 1091 O O . ILE A 1 133 ? -11.403 0.785 15.915 1.00 92.56 133 ILE A O 1
ATOM 1095 N N . LEU A 1 134 ? -9.287 1.341 15.378 1.00 90.00 134 LEU A N 1
ATOM 1096 C CA . LEU A 1 134 ? -9.181 2.465 16.294 1.00 90.00 134 LEU A CA 1
ATOM 1097 C C . LEU A 1 134 ? -9.283 3.790 15.529 1.00 90.00 134 LEU A C 1
ATOM 1099 O O . LEU A 1 134 ? -8.754 3.892 14.421 1.00 90.00 134 LEU A O 1
ATOM 1103 N N . PRO A 1 135 ? -9.924 4.815 16.119 1.00 87.81 135 PRO A N 1
ATOM 1104 C CA . PRO A 1 135 ? -9.863 6.172 15.593 1.00 87.81 135 PRO A CA 1
ATOM 1105 C C . PRO A 1 135 ? -8.427 6.712 15.663 1.00 87.81 135 PRO A C 1
ATOM 1107 O O . PRO A 1 135 ? -7.582 6.183 16.388 1.00 87.81 135 PRO A O 1
ATOM 1110 N N . MET A 1 136 ? -8.155 7.805 14.946 1.00 80.00 136 MET A N 1
ATOM 1111 C CA . MET A 1 136 ? -6.823 8.427 14.887 1.00 80.00 136 MET A CA 1
ATOM 1112 C C . MET A 1 136 ? -6.265 8.805 16.274 1.00 80.00 136 MET A C 1
ATOM 1114 O O . MET A 1 136 ? -5.062 8.713 16.498 1.00 80.00 136 MET A O 1
ATOM 1118 N N . ASP A 1 137 ? -7.128 9.182 17.223 1.00 77.75 137 ASP A N 1
ATOM 1119 C CA . ASP A 1 137 ? -6.763 9.493 18.614 1.00 77.75 137 ASP A CA 1
ATOM 1120 C C . ASP A 1 137 ? -6.662 8.253 19.529 1.00 77.75 137 ASP A C 1
ATOM 1122 O O . ASP A 1 137 ? -6.295 8.369 20.701 1.00 77.75 137 ASP A O 1
ATOM 1126 N N . GLY A 1 138 ? -6.943 7.060 18.996 1.00 77.56 138 GLY A N 1
ATOM 1127 C CA . GLY A 1 138 ? -6.797 5.773 19.675 1.00 77.56 138 GLY A CA 1
ATOM 1128 C C . GLY A 1 138 ? -5.346 5.302 19.813 1.00 77.56 138 GLY A C 1
ATOM 1129 O O . GLY A 1 138 ? -5.079 4.347 20.547 1.00 77.56 138 GLY A O 1
ATOM 1130 N N . PHE A 1 139 ? -4.405 5.982 19.159 1.00 75.50 139 PHE A N 1
ATOM 1131 C CA . PHE A 1 139 ? -2.978 5.698 19.217 1.00 75.50 139 PHE A CA 1
ATOM 1132 C C . PHE A 1 139 ? -2.210 6.866 19.852 1.00 75.50 139 PHE A C 1
ATOM 1134 O O . PHE A 1 139 ? -2.417 8.022 19.484 1.00 75.50 139 PHE A O 1
ATOM 1141 N N . ASN A 1 140 ? -1.316 6.569 20.805 1.00 69.12 140 ASN A N 1
ATOM 1142 C CA . ASN A 1 140 ? -0.407 7.565 21.376 1.00 69.12 140 ASN A CA 1
ATOM 1143 C C . ASN A 1 140 ? 1.027 7.357 20.843 1.00 69.12 140 ASN A C 1
ATOM 1145 O O . ASN A 1 140 ? 1.707 6.436 21.305 1.00 69.12 140 ASN A O 1
ATOM 1149 N N . PRO A 1 141 ? 1.492 8.178 19.877 1.00 61.66 141 PRO A N 1
ATOM 1150 C CA . PRO A 1 141 ? 2.802 8.009 19.243 1.00 61.66 141 PRO A CA 1
ATOM 1151 C C . PRO A 1 141 ? 3.986 8.400 20.131 1.00 61.66 141 PRO A C 1
ATOM 1153 O O . PRO A 1 141 ? 5.112 7.989 19.861 1.00 61.66 141 PRO A O 1
ATOM 1156 N N . ILE A 1 142 ? 3.755 9.216 21.159 1.00 58.38 142 ILE A N 1
ATOM 1157 C CA . ILE A 1 142 ? 4.812 9.800 21.984 1.00 58.38 142 ILE A CA 1
ATOM 1158 C C . ILE A 1 142 ? 4.714 9.182 23.379 1.00 58.38 142 ILE A C 1
ATOM 1160 O O . ILE A 1 142 ? 3.618 8.989 23.907 1.00 58.38 142 ILE A O 1
ATOM 1164 N N . LEU A 1 143 ? 5.869 8.955 24.010 1.00 52.56 143 LEU A N 1
ATOM 1165 C CA . LEU A 1 143 ? 6.047 8.879 25.469 1.00 52.56 143 LEU A CA 1
ATOM 1166 C C . LEU A 1 143 ? 5.629 10.209 26.140 1.00 52.56 143 LEU A C 1
ATOM 1168 O O . LEU A 1 143 ? 6.345 10.748 26.979 1.00 52.56 143 LEU A O 1
ATOM 1172 N N . SER A 1 144 ? 4.514 10.815 25.719 1.00 48.97 144 SER A N 1
ATOM 1173 C CA . SER A 1 144 ? 4.028 12.057 26.283 1.00 48.97 144 SER A CA 1
ATOM 1174 C C . SER A 1 144 ? 3.679 11.746 27.724 1.00 48.97 144 SER A C 1
ATOM 1176 O O . SER A 1 144 ? 2.838 10.889 27.990 1.00 48.97 144 SER A O 1
ATOM 1178 N N . GLN A 1 145 ? 4.310 12.459 28.647 1.00 50.31 145 GLN A N 1
ATOM 1179 C CA . GLN A 1 145 ? 4.056 12.354 30.083 1.00 50.31 145 GLN A CA 1
ATOM 1180 C C . GLN A 1 145 ? 2.580 12.629 30.442 1.00 50.31 145 GLN A C 1
ATOM 1182 O O . GLN A 1 145 ? 2.144 12.349 31.554 1.00 50.31 145 GLN A O 1
ATOM 1187 N N . LEU A 1 146 ? 1.791 13.139 29.487 1.00 55.19 146 LEU A N 1
ATOM 1188 C CA . LEU A 1 146 ? 0.357 13.339 29.610 1.00 55.19 146 LEU A CA 1
ATOM 1189 C C . LEU A 1 146 ? -0.430 12.127 29.073 1.00 55.19 146 LEU A C 1
ATOM 1191 O O . LEU A 1 146 ? -0.302 11.783 27.890 1.00 55.19 146 LEU A O 1
ATOM 1195 N N . PRO A 1 147 ? -1.281 11.492 29.900 1.00 56.94 147 PRO A N 1
ATOM 1196 C CA . PRO A 1 147 ? -2.171 10.433 29.447 1.00 56.94 147 PRO A CA 1
ATOM 1197 C C . PRO A 1 147 ? -3.177 10.989 28.434 1.00 56.94 147 PRO A C 1
ATOM 1199 O O . PRO A 1 147 ? -3.888 11.952 28.711 1.00 56.94 147 PRO A O 1
ATOM 1202 N N . ARG A 1 148 ? -3.278 10.357 27.259 1.00 65.31 148 ARG A N 1
ATOM 1203 C CA . ARG A 1 148 ? -4.401 10.574 26.336 1.00 65.31 148 ARG A CA 1
ATOM 1204 C C . ARG A 1 148 ? -5.533 9.623 26.737 1.00 65.31 148 ARG A C 1
ATOM 1206 O O . ARG A 1 148 ? -5.389 8.426 26.497 1.00 65.31 148 ARG A O 1
ATOM 1213 N N . PRO A 1 149 ? -6.668 10.101 27.287 1.00 66.88 149 PRO A N 1
ATOM 1214 C CA . PRO A 1 149 ? -7.718 9.228 27.835 1.00 66.88 149 PRO A CA 1
ATOM 1215 C C . PRO A 1 149 ? -8.323 8.249 26.818 1.00 66.88 149 PRO A C 1
ATOM 1217 O O . PRO A 1 149 ? -8.925 7.244 27.188 1.00 66.88 149 PRO A O 1
ATOM 1220 N N . LYS A 1 150 ? -8.180 8.555 25.524 1.00 70.31 150 LYS A N 1
ATOM 1221 C CA . LYS A 1 150 ? -8.703 7.760 24.411 1.00 70.31 150 LYS A CA 1
ATOM 1222 C C . LYS A 1 150 ? -7.689 6.793 23.800 1.00 70.31 150 LYS A C 1
ATOM 1224 O O . LYS A 1 150 ? -8.098 5.936 23.020 1.00 70.31 150 LYS A O 1
ATOM 1229 N N . ALA A 1 151 ? -6.406 6.901 24.152 1.00 72.88 151 ALA A N 1
ATOM 1230 C CA . ALA A 1 151 ? -5.393 6.000 23.628 1.00 72.88 151 ALA A CA 1
ATOM 1231 C C . ALA A 1 151 ? -5.650 4.577 24.137 1.00 72.88 151 ALA A C 1
ATOM 1233 O O . ALA A 1 151 ? -5.821 4.342 25.333 1.00 72.88 151 ALA A O 1
ATOM 1234 N N . ARG A 1 152 ? -5.702 3.625 23.208 1.00 75.50 152 ARG A N 1
ATOM 1235 C CA . ARG A 1 152 ? -5.893 2.195 23.484 1.00 75.50 152 ARG A CA 1
ATOM 1236 C C . ARG A 1 152 ? -4.645 1.376 23.178 1.00 75.50 152 ARG A C 1
ATOM 1238 O O . ARG A 1 152 ? -4.564 0.230 23.603 1.00 75.50 152 ARG A O 1
ATOM 1245 N N . VAL A 1 153 ? -3.676 1.967 22.478 1.00 75.44 153 VAL A N 1
ATOM 1246 C CA . VAL A 1 153 ? -2.387 1.346 22.165 1.00 75.44 153 VAL A CA 1
ATOM 1247 C C . VAL A 1 153 ? -1.258 2.336 22.437 1.00 75.44 153 VAL A C 1
ATOM 1249 O O . VAL A 1 153 ? -1.352 3.514 22.082 1.00 75.44 153 VAL A O 1
ATOM 1252 N N . ALA A 1 154 ? -0.194 1.840 23.069 1.00 69.12 154 ALA A N 1
ATOM 1253 C CA . ALA A 1 154 ? 1.026 2.585 23.350 1.00 69.12 154 ALA A CA 1
ATOM 1254 C C . ALA A 1 154 ? 2.178 2.069 22.480 1.00 69.12 154 ALA A C 1
ATOM 1256 O O . ALA A 1 154 ? 2.401 0.861 22.375 1.00 69.12 154 ALA A O 1
ATOM 1257 N N . HIS A 1 155 ? 2.924 2.988 21.872 1.00 68.88 155 HIS A N 1
ATOM 1258 C CA . HIS A 1 155 ? 4.121 2.661 21.107 1.00 68.88 155 HIS A CA 1
ATOM 1259 C C . HIS A 1 155 ? 5.339 2.563 22.037 1.00 68.88 155 HIS A C 1
ATOM 1261 O O . HIS A 1 155 ? 5.898 3.577 22.444 1.00 68.88 155 HIS A O 1
ATOM 1267 N N . LEU A 1 156 ? 5.754 1.342 22.389 1.00 67.75 156 LEU A N 1
ATOM 1268 C CA . LEU A 1 156 ? 6.891 1.115 23.299 1.00 67.75 156 LEU A CA 1
ATOM 1269 C C . LEU A 1 156 ? 8.246 0.989 22.583 1.00 67.75 156 LEU A C 1
ATOM 1271 O O . LEU A 1 156 ? 9.286 0.875 23.229 1.00 67.75 156 LEU A O 1
ATOM 1275 N N . PHE A 1 157 ? 8.259 1.007 21.251 1.00 65.94 157 PHE A N 1
ATOM 1276 C CA . PHE A 1 157 ? 9.487 0.913 20.470 1.00 65.94 157 PHE A CA 1
ATOM 1277 C C . PHE A 1 157 ? 10.081 2.308 20.229 1.00 65.94 157 PHE A C 1
ATOM 1279 O O . PHE A 1 157 ? 9.478 3.143 19.567 1.00 65.94 157 PHE A O 1
ATOM 1286 N N . ARG A 1 158 ? 11.284 2.582 20.742 1.00 60.16 158 ARG A N 1
ATOM 1287 C CA . ARG A 1 158 ? 11.934 3.903 20.610 1.00 60.16 158 ARG A CA 1
ATOM 1288 C C . ARG A 1 158 ? 12.660 4.113 19.269 1.00 60.16 158 ARG A C 1
ATOM 1290 O O . ARG A 1 158 ? 13.070 5.228 18.976 1.00 60.16 158 ARG A O 1
ATOM 1297 N N . GLY A 1 159 ? 12.786 3.068 18.444 1.00 58.00 159 GLY A N 1
ATOM 1298 C CA . GLY A 1 159 ? 13.642 3.076 17.255 1.00 58.00 159 GLY A C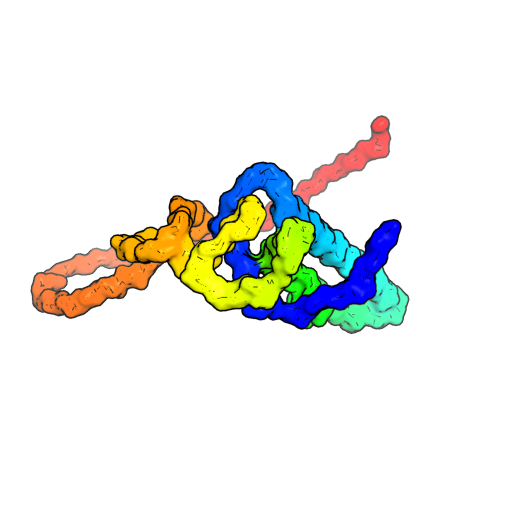A 1
ATOM 1299 C C . GLY A 1 159 ? 15.124 3.034 17.636 1.00 58.00 159 GLY A C 1
ATOM 1300 O O . GLY A 1 159 ? 15.612 3.902 18.345 1.00 58.00 159 GLY A O 1
ATOM 1301 N N . SER A 1 160 ? 15.863 2.022 17.180 1.00 58.25 160 SER A N 1
ATOM 1302 C CA . SER A 1 160 ? 17.299 1.863 17.482 1.00 58.25 160 SER A CA 1
ATOM 1303 C C . SER A 1 160 ? 18.234 2.475 16.430 1.00 58.25 160 SER A C 1
ATOM 1305 O O . SER A 1 160 ? 19.451 2.418 16.581 1.00 58.25 160 SER A O 1
ATOM 1307 N N . TRP A 1 161 ? 17.682 3.028 15.346 1.00 54.03 161 TRP A N 1
ATOM 1308 C CA . TRP A 1 161 ? 18.430 3.329 14.120 1.00 54.03 161 TRP A CA 1
ATOM 1309 C C . TRP A 1 161 ? 18.607 4.825 13.821 1.00 54.03 161 TRP A C 1
ATOM 1311 O O . TRP A 1 161 ? 19.393 5.171 12.944 1.00 54.03 161 TRP A O 1
ATOM 1321 N N . LYS A 1 162 ? 17.939 5.721 14.560 1.00 49.53 162 LYS A N 1
ATOM 1322 C CA . LYS A 1 162 ? 18.219 7.165 14.544 1.00 49.53 162 LYS A CA 1
ATOM 1323 C C . LYS A 1 162 ? 18.891 7.532 15.862 1.00 49.53 162 LYS A C 1
ATOM 1325 O O . LYS A 1 162 ? 18.247 7.456 16.904 1.00 49.53 162 LYS A O 1
ATOM 1330 N N . LYS A 1 163 ? 20.179 7.882 15.823 1.00 55.00 163 LYS A N 1
ATOM 1331 C CA . LYS A 1 163 ? 20.943 8.233 17.032 1.00 55.00 163 LYS A CA 1
ATOM 1332 C C . LYS A 1 163 ? 20.558 9.603 17.613 1.00 55.00 163 LYS A C 1
ATOM 1334 O O . LYS A 1 163 ? 20.764 9.811 18.801 1.00 55.00 163 LYS A O 1
ATOM 1339 N N . ASP A 1 164 ? 19.872 10.449 16.837 1.00 51.28 164 ASP A N 1
ATOM 1340 C CA . ASP A 1 164 ? 19.751 11.880 17.150 1.00 51.28 164 ASP A CA 1
ATOM 1341 C C . ASP A 1 164 ? 18.293 12.383 17.183 1.00 51.28 164 ASP A C 1
ATOM 1343 O O . ASP A 1 164 ? 17.987 13.477 16.731 1.00 51.28 164 ASP A O 1
ATOM 1347 N N . TRP A 1 165 ? 17.357 11.588 17.715 1.00 46.84 165 TRP A N 1
ATOM 1348 C CA . TRP A 1 165 ? 16.016 12.089 18.087 1.00 46.84 165 TRP A CA 1
ATOM 1349 C C . TRP A 1 165 ? 15.969 12.536 19.567 1.00 46.84 165 TRP A C 1
ATOM 1351 O O . TRP A 1 165 ? 14.950 12.485 20.250 1.00 46.84 165 TRP A O 1
ATOM 1361 N N . ALA A 1 166 ? 17.080 13.029 20.114 1.00 41.19 166 ALA A N 1
ATOM 1362 C CA . ALA A 1 166 ? 16.914 13.944 21.235 1.00 41.19 166 ALA A CA 1
ATOM 1363 C C . ALA A 1 166 ? 16.102 15.117 20.678 1.00 41.19 166 ALA A C 1
ATOM 1365 O O . ALA A 1 166 ? 16.556 15.787 19.755 1.00 41.19 166 ALA A O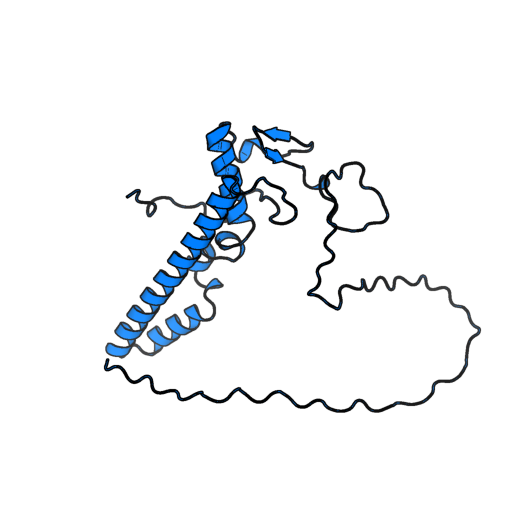 1
ATOM 1366 N N . GLY A 1 167 ? 14.872 15.300 21.158 1.00 42.44 167 GLY A N 1
ATOM 1367 C CA . GLY A 1 167 ? 14.231 16.585 21.001 1.00 42.44 167 GLY A CA 1
ATOM 1368 C C . GLY A 1 167 ? 15.241 17.619 21.469 1.00 42.44 167 GLY A C 1
ATOM 1369 O O . GLY A 1 167 ? 15.613 17.627 22.641 1.00 42.44 167 GLY A O 1
ATOM 1370 N N . GLU A 1 168 ? 15.671 18.483 20.558 1.00 41.38 168 GLU A N 1
ATOM 1371 C CA . GLU A 1 168 ? 15.996 19.858 20.905 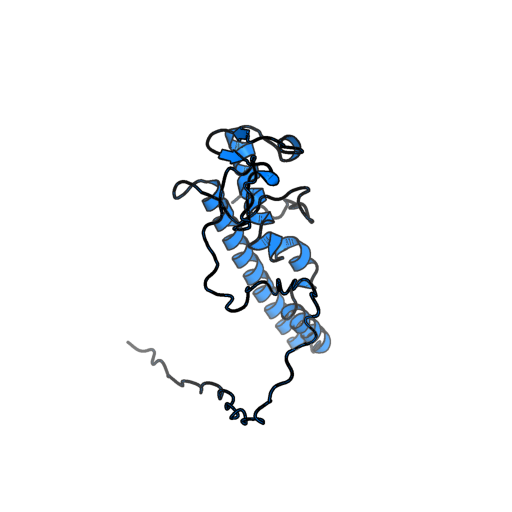1.00 41.38 168 GLU A CA 1
ATOM 1372 C C . GLU A 1 168 ? 14.682 20.526 21.354 1.00 41.38 168 GLU A C 1
ATOM 1374 O O . GLU A 1 168 ? 14.181 21.466 20.753 1.00 41.38 168 GLU A O 1
ATOM 1379 N N . ASP A 1 169 ? 14.100 19.996 22.433 1.00 44.91 169 ASP A N 1
ATOM 1380 C CA . ASP A 1 169 ? 13.388 20.770 23.431 1.00 44.91 169 ASP A CA 1
ATOM 1381 C C . ASP A 1 169 ? 14.481 21.424 24.288 1.00 44.91 169 ASP A C 1
ATOM 1383 O O . ASP A 1 169 ? 14.642 21.136 25.470 1.00 44.91 169 ASP A O 1
ATOM 1387 N N . SER A 1 170 ? 15.272 22.307 23.678 1.00 37.09 170 SER A N 1
ATOM 1388 C CA . SER A 1 170 ? 15.885 23.411 24.407 1.00 37.09 170 SER A CA 1
ATOM 1389 C C . SER A 1 170 ? 14.883 24.565 24.395 1.00 37.09 170 SER A C 1
ATOM 1391 O O . SER A 1 170 ? 15.130 25.631 23.840 1.00 37.09 170 SER A O 1
ATOM 1393 N N . TRP A 1 171 ? 13.702 24.325 24.967 1.00 39.28 171 TRP A N 1
ATOM 1394 C CA . TRP A 1 171 ? 12.945 25.402 25.589 1.00 39.28 171 TRP A CA 1
ATOM 1395 C C . TRP A 1 171 ? 13.552 25.592 26.977 1.00 39.28 171 TRP A C 1
ATOM 1397 O O . TRP A 1 171 ? 13.075 25.033 27.963 1.00 39.28 171 TRP A O 1
ATOM 1407 N N . GLU A 1 172 ? 14.648 26.343 27.046 1.00 38.88 172 GLU A N 1
ATOM 1408 C CA . GLU A 1 172 ? 15.028 26.980 28.302 1.00 38.88 172 GLU A CA 1
ATOM 1409 C C . GLU A 1 172 ? 14.095 28.184 28.487 1.00 38.88 172 GLU A C 1
ATOM 1411 O O . GLU A 1 172 ? 13.987 29.009 27.575 1.00 38.88 172 GLU A O 1
ATOM 1416 N N . PRO A 1 173 ? 13.369 28.321 29.610 1.00 37.94 173 PRO A N 1
ATOM 1417 C CA . PRO A 1 173 ? 12.835 29.624 29.955 1.00 37.94 173 PRO A CA 1
ATOM 1418 C C . PRO A 1 173 ? 14.036 30.522 30.262 1.00 37.94 173 PRO A C 1
ATOM 1420 O O . PRO A 1 173 ? 14.775 30.247 31.206 1.00 37.94 173 PRO A O 1
ATOM 1423 N N . GLU A 1 174 ? 14.237 31.570 29.460 1.00 41.56 174 GLU A N 1
ATOM 1424 C CA . GLU A 1 174 ? 15.161 32.656 29.790 1.00 41.56 174 GLU A CA 1
ATOM 1425 C C . GLU A 1 174 ? 14.796 33.203 31.177 1.00 41.56 174 GLU A C 1
ATOM 1427 O O . GLU A 1 174 ? 13.848 33.969 31.350 1.00 41.56 174 GLU A O 1
ATOM 1432 N N . ALA A 1 175 ? 15.546 32.779 32.186 1.00 41.38 175 ALA A N 1
ATOM 1433 C CA . ALA A 1 175 ? 15.724 33.524 33.411 1.00 41.38 175 ALA A CA 1
ATOM 1434 C C . ALA A 1 175 ? 17.164 34.027 33.369 1.00 41.38 175 ALA A C 1
ATOM 1436 O O . ALA A 1 175 ? 18.102 33.268 33.611 1.00 41.38 175 ALA A O 1
ATOM 1437 N N . GLU A 1 176 ? 17.337 35.293 32.994 1.00 38.69 176 GLU A N 1
ATOM 1438 C CA . GLU A 1 176 ? 18.614 35.981 33.145 1.00 38.69 176 GLU A CA 1
ATOM 1439 C C . GLU A 1 176 ? 19.025 35.942 34.626 1.00 38.69 176 GLU A C 1
ATOM 1441 O O . GLU A 1 176 ? 18.403 36.593 35.468 1.00 38.69 176 GLU A O 1
ATOM 1446 N N . ASP A 1 177 ? 20.071 35.181 34.951 1.00 41.00 177 ASP A N 1
ATOM 1447 C CA . ASP A 1 177 ? 20.830 35.357 36.190 1.00 41.00 177 ASP A CA 1
ATOM 1448 C C . ASP A 1 177 ? 22.075 36.205 35.865 1.00 41.00 177 ASP A C 1
ATOM 1450 O O . ASP A 1 177 ? 22.971 35.737 35.153 1.00 41.00 177 ASP A O 1
ATOM 1454 N N . PRO A 1 178 ? 22.164 37.458 36.353 1.00 38.91 178 PRO A N 1
ATOM 1455 C CA . PRO A 1 178 ? 23.235 38.386 36.004 1.00 38.91 178 PRO A CA 1
ATOM 1456 C C . PRO A 1 178 ? 24.582 38.084 36.682 1.00 38.91 178 PRO A C 1
ATOM 1458 O O . PRO A 1 178 ? 25.472 38.937 36.679 1.00 38.91 178 PRO A O 1
ATOM 1461 N N . THR A 1 179 ? 24.779 36.900 37.268 1.00 43.38 179 THR A N 1
ATOM 1462 C CA . THR A 1 179 ? 25.975 36.612 38.070 1.00 43.38 179 THR A CA 1
ATOM 1463 C C . THR A 1 179 ? 26.643 35.267 37.775 1.00 43.38 179 THR A C 1
ATOM 1465 O O . THR A 1 179 ? 26.766 34.417 38.646 1.00 43.38 179 THR A O 1
ATOM 1468 N N . SER A 1 180 ? 27.191 35.077 36.570 1.00 40.53 180 SER A N 1
ATOM 1469 C CA . SER A 1 180 ? 28.295 34.110 36.389 1.00 40.53 180 SER A CA 1
ATOM 1470 C C . SER A 1 180 ? 29.182 34.418 35.176 1.00 40.53 180 SER A C 1
ATOM 1472 O O . SER A 1 180 ? 29.191 33.740 34.153 1.00 40.53 180 SER A O 1
ATOM 1474 N N . GLN A 1 181 ? 30.007 35.456 35.311 1.00 42.25 181 GLN A N 1
ATOM 1475 C CA . GLN A 1 181 ? 31.303 35.483 34.634 1.00 42.25 181 GLN A CA 1
ATOM 1476 C C . GLN A 1 181 ? 32.234 34.494 35.342 1.00 42.25 181 GLN A C 1
ATOM 1478 O O . GLN A 1 181 ? 32.607 34.778 36.473 1.00 42.25 181 GLN A O 1
ATOM 1483 N N . THR A 1 182 ? 32.653 33.415 34.673 1.00 36.59 182 THR A N 1
ATOM 1484 C CA . THR A 1 182 ? 34.003 32.831 34.815 1.00 36.59 182 THR A CA 1
ATOM 1485 C C . THR A 1 182 ? 34.363 31.917 33.627 1.00 36.59 182 THR A C 1
ATOM 1487 O O . THR A 1 182 ? 33.703 30.927 33.333 1.00 36.59 182 THR A O 1
ATOM 1490 N N . ASP A 1 183 ? 35.443 32.307 32.945 1.00 33.88 183 ASP A N 1
ATOM 1491 C CA . ASP A 1 183 ? 36.522 31.497 32.359 1.00 33.88 183 ASP A CA 1
ATOM 1492 C C . ASP A 1 183 ? 36.225 30.381 31.332 1.00 33.88 183 ASP A C 1
ATOM 1494 O O . ASP A 1 183 ? 35.981 29.218 31.647 1.00 33.88 183 ASP A O 1
ATOM 1498 N N . ARG A 1 184 ? 36.428 30.720 30.047 1.00 32.88 184 ARG A N 1
ATOM 1499 C CA . ARG A 1 184 ? 36.618 29.763 28.940 1.00 32.88 184 ARG A CA 1
ATOM 1500 C C . ARG A 1 184 ? 38.063 29.241 28.896 1.00 32.88 184 ARG A C 1
ATOM 1502 O O . ARG A 1 184 ? 38.973 30.065 28.780 1.00 32.88 184 ARG A O 1
ATOM 1509 N N . PRO A 1 185 ? 38.301 27.922 28.781 1.00 34.66 185 PRO A N 1
ATOM 1510 C CA . PRO A 1 185 ? 39.524 27.402 28.193 1.00 34.66 185 PRO A CA 1
ATOM 1511 C C . PRO A 1 185 ? 39.375 27.217 26.676 1.00 34.66 185 PRO A C 1
ATOM 1513 O O . PRO A 1 185 ? 38.332 26.837 26.145 1.00 34.66 185 PRO A O 1
ATOM 1516 N N . THR A 1 186 ? 40.467 27.527 25.992 1.00 36.00 186 THR A N 1
ATOM 1517 C CA . THR A 1 186 ? 40.679 27.560 24.545 1.00 36.00 186 THR A CA 1
ATOM 1518 C C . THR A 1 186 ? 40.594 26.201 23.844 1.00 36.00 186 THR A C 1
ATOM 1520 O O . THR A 1 186 ? 40.866 25.150 24.415 1.00 36.00 186 THR A O 1
ATOM 1523 N N . SER A 1 187 ? 40.261 26.294 22.555 1.00 38.25 187 SER A N 1
ATOM 1524 C CA . SER A 1 187 ? 40.149 25.271 21.511 1.00 38.25 187 SER A CA 1
ATOM 1525 C C . SER A 1 187 ? 41.087 24.061 21.618 1.00 38.25 187 SER A C 1
ATOM 1527 O O . SER A 1 187 ? 42.308 24.222 21.608 1.00 38.25 187 SER A O 1
ATOM 1529 N N . ALA A 1 188 ? 40.514 22.856 21.548 1.00 35.06 188 ALA A N 1
ATOM 1530 C CA . ALA A 1 188 ? 41.225 21.637 21.170 1.00 35.06 188 ALA A CA 1
ATOM 1531 C C . ALA A 1 188 ? 40.761 21.168 19.778 1.00 35.06 188 ALA A C 1
ATOM 1533 O O . ALA A 1 188 ? 39.570 21.096 19.482 1.00 35.06 188 ALA A O 1
ATOM 1534 N N . SER A 1 189 ? 41.739 20.901 18.921 1.00 35.69 189 SER A N 1
ATOM 1535 C CA . SER A 1 189 ? 41.642 20.568 17.502 1.00 35.69 189 SER A CA 1
ATOM 1536 C C . SER A 1 189 ? 40.962 19.215 17.252 1.00 35.69 189 SER A C 1
ATOM 1538 O O . SER A 1 189 ? 41.321 18.216 17.873 1.00 35.69 189 SER A O 1
ATOM 1540 N N . ILE A 1 190 ? 40.028 19.155 16.297 1.00 37.78 190 ILE A N 1
ATOM 1541 C CA . ILE A 1 190 ? 39.398 17.905 15.836 1.00 37.78 190 ILE A CA 1
ATOM 1542 C C . ILE A 1 190 ? 40.346 17.191 14.846 1.00 37.78 190 ILE A C 1
ATOM 1544 O O . ILE A 1 190 ? 40.766 17.822 13.872 1.00 37.78 190 ILE A O 1
ATOM 1548 N N . PRO A 1 191 ? 40.684 15.898 15.029 1.00 32.59 191 PRO A N 1
ATOM 1549 C CA . PRO A 1 191 ? 41.444 15.133 14.041 1.00 32.59 191 PRO A CA 1
ATOM 1550 C C . PRO A 1 191 ? 40.592 14.820 12.802 1.00 32.59 191 PRO A C 1
ATOM 1552 O O . PRO A 1 191 ? 39.427 14.440 12.918 1.00 32.59 191 PRO A O 1
ATOM 1555 N N . SER A 1 192 ? 41.181 14.937 11.611 1.00 36.94 192 SER A N 1
ATOM 1556 C CA . SER A 1 192 ? 40.535 14.554 10.351 1.00 36.94 192 SER A CA 1
ATOM 1557 C C . SER A 1 192 ? 40.432 13.027 10.222 1.00 36.94 192 SER A C 1
ATOM 1559 O O . SER A 1 192 ? 41.412 12.305 10.396 1.00 36.94 192 SER A O 1
ATOM 1561 N N . MET A 1 193 ? 39.232 12.528 9.915 1.00 34.72 193 MET A N 1
ATOM 1562 C CA . MET A 1 193 ? 38.983 11.117 9.593 1.00 34.72 193 MET A CA 1
ATOM 1563 C C . MET A 1 193 ? 39.137 10.896 8.078 1.00 34.72 193 MET A C 1
ATOM 1565 O O . MET A 1 193 ? 38.596 11.691 7.305 1.00 34.72 193 MET A O 1
ATOM 1569 N N . PRO A 1 194 ? 39.833 9.839 7.617 1.00 37.19 194 PRO A N 1
ATOM 1570 C CA . PRO A 1 194 ? 39.954 9.544 6.193 1.00 37.19 194 PRO A CA 1
ATOM 1571 C C . PRO A 1 194 ? 38.683 8.874 5.643 1.00 37.19 194 PRO A C 1
ATOM 1573 O O . PRO A 1 194 ? 38.064 8.035 6.300 1.00 37.19 194 PRO A O 1
ATOM 1576 N N . TYR A 1 195 ? 38.310 9.238 4.413 1.00 39.69 195 TYR A N 1
ATOM 1577 C CA . TYR A 1 195 ? 37.222 8.614 3.652 1.00 39.69 195 TYR A CA 1
ATOM 1578 C C . TYR A 1 195 ? 37.523 7.135 3.334 1.00 39.69 195 TYR A C 1
ATOM 1580 O O . TYR A 1 195 ? 38.679 6.800 3.064 1.00 39.69 195 TYR A O 1
ATOM 1588 N N . PRO A 1 196 ? 36.511 6.247 3.298 1.00 38.16 196 PRO A N 1
ATOM 1589 C CA . PRO A 1 196 ? 36.712 4.853 2.920 1.00 38.16 196 PRO A CA 1
ATOM 1590 C C . PRO A 1 196 ? 36.919 4.699 1.404 1.00 38.16 196 PRO A C 1
ATOM 1592 O O . PRO A 1 196 ? 36.140 5.196 0.591 1.00 38.16 196 PRO A O 1
ATOM 1595 N N . THR A 1 197 ? 37.972 3.971 1.035 1.00 43.66 197 THR A N 1
ATOM 1596 C CA . THR A 1 197 ? 38.315 3.585 -0.341 1.00 43.66 197 THR A CA 1
ATOM 1597 C C . THR A 1 197 ? 37.308 2.561 -0.900 1.00 43.66 197 THR A C 1
ATOM 1599 O O . THR A 1 197 ? 36.855 1.696 -0.146 1.00 43.66 197 THR A O 1
ATOM 1602 N N . PRO A 1 198 ? 36.973 2.583 -2.207 1.00 35.75 198 PRO A N 1
ATOM 1603 C CA . PRO A 1 198 ? 36.076 1.595 -2.808 1.00 35.75 198 PRO A CA 1
ATOM 1604 C C . PRO A 1 198 ? 36.640 0.168 -2.736 1.00 35.75 198 PRO A C 1
ATOM 1606 O O . PRO A 1 198 ? 37.805 -0.068 -3.058 1.00 35.75 198 PRO A O 1
ATOM 1609 N N . LEU A 1 199 ? 35.791 -0.785 -2.343 1.00 41.75 199 LEU A N 1
ATOM 1610 C CA . LEU A 1 199 ? 36.091 -2.219 -2.311 1.00 41.75 199 LEU A CA 1
ATOM 1611 C C . LEU A 1 199 ? 36.488 -2.730 -3.707 1.00 41.75 199 LEU A C 1
ATOM 1613 O O . LEU A 1 199 ? 35.771 -2.536 -4.689 1.00 41.75 199 LEU A O 1
ATOM 1617 N N . GLY A 1 200 ? 37.646 -3.388 -3.773 1.00 33.56 200 GLY A N 1
ATOM 1618 C CA . GLY A 1 200 ? 38.209 -3.965 -4.989 1.00 33.56 200 GLY A CA 1
ATOM 1619 C C . GLY A 1 200 ? 37.363 -5.099 -5.576 1.00 33.56 200 GLY A C 1
ATOM 1620 O O . GLY A 1 200 ? 36.743 -5.882 -4.858 1.00 33.56 200 GLY A O 1
ATOM 1621 N N . ARG A 1 201 ? 37.380 -5.192 -6.912 1.00 34.38 201 ARG A N 1
ATOM 1622 C CA . ARG A 1 201 ? 36.851 -6.314 -7.703 1.00 34.38 201 ARG A CA 1
ATOM 1623 C C . ARG A 1 201 ? 37.413 -7.642 -7.189 1.00 34.38 201 ARG A C 1
ATOM 1625 O O . ARG A 1 201 ? 38.607 -7.892 -7.324 1.00 34.38 201 ARG A O 1
ATOM 1632 N N . LEU A 1 202 ? 36.546 -8.523 -6.702 1.00 35.84 202 LEU A N 1
ATOM 1633 C CA . LEU A 1 202 ? 36.867 -9.940 -6.561 1.00 35.84 202 LEU A CA 1
ATOM 1634 C C . LEU A 1 202 ? 36.733 -10.602 -7.938 1.00 35.84 202 LEU A C 1
ATOM 1636 O O . LEU A 1 202 ? 35.627 -10.810 -8.433 1.00 35.84 202 LEU A O 1
ATOM 1640 N N . SER A 1 203 ? 37.865 -10.902 -8.578 1.00 36.06 203 SER A N 1
ATOM 1641 C CA . SER A 1 203 ? 37.919 -11.827 -9.709 1.00 36.06 203 SER A CA 1
ATOM 1642 C C . SER A 1 203 ? 37.928 -13.257 -9.169 1.00 36.06 203 SER A C 1
ATOM 1644 O O . SER A 1 203 ? 38.944 -13.721 -8.655 1.00 36.06 203 SER A O 1
ATOM 1646 N N . GLY A 1 204 ? 36.800 -13.951 -9.278 1.00 33.91 204 GLY A N 1
ATOM 1647 C CA . GLY A 1 204 ? 36.709 -15.392 -9.067 1.00 33.91 204 GLY A CA 1
ATOM 1648 C C . GLY A 1 204 ? 36.138 -16.037 -10.321 1.00 33.91 204 GLY A C 1
ATOM 1649 O O . GLY A 1 204 ? 34.952 -15.900 -10.602 1.00 33.91 204 GLY A O 1
ATOM 1650 N N . SER A 1 205 ? 36.993 -16.694 -11.099 1.00 35.06 205 SER A N 1
ATOM 1651 C CA . SER A 1 205 ? 36.613 -17.550 -12.220 1.00 35.06 205 SER A CA 1
ATOM 1652 C C . SER A 1 205 ? 35.938 -18.815 -11.690 1.00 35.06 205 SER A C 1
ATOM 1654 O O . SER A 1 205 ? 36.574 -19.599 -10.985 1.00 35.06 205 SER A O 1
ATOM 1656 N N . ILE A 1 206 ? 34.667 -19.019 -12.032 1.00 37.81 206 ILE A N 1
ATOM 1657 C CA . ILE A 1 206 ? 33.958 -20.281 -11.805 1.00 37.81 206 ILE A CA 1
ATOM 1658 C C . ILE A 1 206 ? 34.249 -21.187 -13.004 1.00 37.81 206 ILE A C 1
ATOM 1660 O O . ILE A 1 206 ? 33.917 -20.842 -14.137 1.00 37.81 206 ILE A O 1
ATOM 1664 N N . ASN A 1 207 ? 34.897 -22.323 -12.749 1.00 32.06 207 ASN A N 1
ATOM 1665 C CA . ASN A 1 207 ? 35.113 -23.380 -13.732 1.00 32.06 207 ASN A CA 1
ATOM 1666 C C . ASN A 1 207 ? 33.859 -24.264 -13.761 1.00 32.06 207 ASN A C 1
ATOM 1668 O O . ASN A 1 207 ? 33.510 -24.868 -12.750 1.00 32.06 207 ASN A O 1
ATOM 1672 N N . LEU A 1 208 ? 33.171 -24.304 -14.900 1.00 40.50 208 LEU A N 1
ATOM 1673 C CA . LEU A 1 208 ? 32.055 -25.210 -15.156 1.00 40.50 208 LEU A CA 1
ATOM 1674 C C . LEU A 1 208 ? 32.591 -26.384 -15.968 1.00 40.50 208 LEU A C 1
ATOM 1676 O O . LEU A 1 208 ? 32.753 -26.246 -17.175 1.00 40.50 208 LEU A O 1
ATOM 1680 N N . ASN A 1 209 ? 32.917 -27.479 -15.285 1.00 36.88 209 ASN A N 1
ATOM 1681 C CA . ASN A 1 209 ? 33.002 -28.840 -15.816 1.00 36.88 209 ASN A CA 1
ATOM 1682 C C . ASN A 1 209 ? 33.233 -29.785 -14.632 1.00 36.88 209 ASN A C 1
ATOM 1684 O O . ASN A 1 209 ? 34.374 -29.939 -14.207 1.00 36.88 209 ASN A O 1
ATOM 1688 N N . GLU A 1 210 ? 32.141 -30.338 -14.100 1.00 35.03 210 GLU A N 1
ATOM 1689 C CA . GLU A 1 210 ? 31.983 -31.699 -13.550 1.00 35.03 210 GLU A CA 1
ATOM 1690 C C . GLU A 1 210 ? 30.536 -31.900 -13.074 1.00 35.03 210 GLU A C 1
ATOM 1692 O O . GLU A 1 210 ? 29.992 -30.983 -12.414 1.00 35.03 210 GLU A O 1
#

pLDDT: mean 71.45, std 23.47, range [29.88, 97.88]

Secondary structure (DSSP, 8-state):
----TT-----S--SS---SSS----TT-HHHHHHHHHHHHHHHHHHHHHHHHHHHHHHHHHTT-HHHHHHHHHHHHSGGGSHHHHHHSSHHHHTSHHHHHHHHHHHHHHHH---GGGGTT--S-EEETTEEEPPGGGEE-S--SS--TT--EE-----SS-TT-------------------PPP--PPPPPPPPPPPPP---PPP---

Foldseek 3Di:
DDDPVPDPPPFDDDPDFDAPPDDDDDPPDQLVVQLVVQLVVLVVVLVVVVVVLVVVLVVCVVVVVNVVSVVSVVCNVVVCVPPVCVRQPPCCNRNRRVSSRVSVQVVLCVQPVDHPVNCPPPPAWDDRPPDIDADPLLEDADPPVDDSPNHPDYDPDPDPPDPPPPPPPPPDPDDDDPDDDDDDDDDDDDDDDDDDDDDDDDDDDDDDDD

Sequence (210 aa):
MVDFTGLKRPTRHRFFQFAQWTFAAKSLHPIFVDATRRIIDGVALAHAWNVTQEAKIEQLEARGYWQKAHHIRDSMVHPWEVETFRDRLTVQEWTGPAAFTDSVLSYLLAVAGVRAEDLYWVNKPIQIADVVILPMDGFNPILSQLPRPKARVAHLFRGSWKKDWAGEDSWEPEAEDPTSQTDRPTSASIPSMPYPTPLGRLSGSINLNE